Protein AF-A0A958TZA9-F1 (afdb_monomer)

Structure (mmCIF, N/CA/C/O backbone):
data_AF-A0A958TZA9-F1
#
_entry.id   AF-A0A958TZA9-F1
#
loop_
_atom_site.group_PDB
_atom_site.id
_atom_site.type_symbol
_atom_site.label_atom_id
_atom_site.label_alt_id
_atom_site.label_comp_id
_atom_site.label_asym_id
_atom_site.label_entity_id
_atom_site.label_seq_id
_atom_site.pdbx_PDB_ins_code
_atom_site.Cartn_x
_atom_site.Cartn_y
_atom_site.Cartn_z
_atom_site.occupancy
_atom_site.B_iso_or_equiv
_atom_site.auth_seq_id
_atom_site.auth_comp_id
_atom_site.auth_asym_id
_atom_site.auth_atom_id
_atom_site.pdbx_PDB_model_num
ATOM 1 N N . MET A 1 1 ? 21.664 10.097 -7.620 1.00 58.69 1 MET A N 1
ATOM 2 C CA . MET A 1 1 ? 20.685 11.105 -8.003 1.00 58.69 1 MET A CA 1
ATOM 3 C C . MET A 1 1 ? 19.865 11.389 -6.766 1.00 58.69 1 MET A C 1
ATOM 5 O O . MET A 1 1 ? 19.062 10.559 -6.364 1.00 58.69 1 MET A O 1
ATOM 9 N N . ALA A 1 2 ? 20.164 12.501 -6.098 1.00 75.56 2 ALA A N 1
ATOM 10 C CA . ALA A 1 2 ? 19.364 12.935 -4.961 1.00 75.56 2 ALA A CA 1
ATOM 11 C C . ALA A 1 2 ? 17.957 13.309 -5.454 1.00 75.56 2 ALA A C 1
ATOM 13 O O . ALA A 1 2 ? 17.828 13.817 -6.567 1.00 75.56 2 ALA A O 1
ATOM 14 N N . ILE A 1 3 ? 16.928 13.075 -4.636 1.00 84.31 3 ILE A N 1
ATOM 15 C CA . ILE A 1 3 ? 15.529 13.421 -4.947 1.00 84.31 3 ILE A CA 1
ATOM 16 C C . ILE A 1 3 ? 15.415 14.894 -5.375 1.00 84.31 3 ILE A C 1
ATOM 18 O O . ILE A 1 3 ? 14.799 15.191 -6.395 1.00 84.31 3 ILE A O 1
ATOM 22 N N . ASN A 1 4 ? 16.129 15.792 -4.689 1.00 83.12 4 ASN A N 1
ATOM 23 C CA . ASN A 1 4 ? 16.145 17.227 -4.990 1.00 83.12 4 ASN A CA 1
ATOM 24 C C . ASN A 1 4 ? 16.711 17.548 -6.385 1.00 83.12 4 ASN A C 1
ATOM 26 O O . ASN A 1 4 ? 16.320 18.540 -6.986 1.00 83.12 4 ASN A O 1
ATOM 30 N N . ASN A 1 5 ? 17.580 16.696 -6.945 1.00 84.12 5 ASN A N 1
ATOM 31 C CA . ASN A 1 5 ? 18.080 16.883 -8.311 1.00 84.12 5 ASN A CA 1
ATOM 32 C C . ASN A 1 5 ? 17.029 16.516 -9.369 1.00 84.12 5 ASN A C 1
ATOM 34 O O . ASN A 1 5 ? 17.126 16.993 -10.494 1.00 84.12 5 ASN A O 1
ATOM 38 N N . ILE A 1 6 ? 16.077 15.638 -9.032 1.00 86.69 6 ILE A N 1
ATOM 39 C CA . ILE A 1 6 ? 14.975 15.249 -9.924 1.00 86.69 6 ILE A CA 1
ATOM 40 C C . ILE A 1 6 ? 13.859 16.287 -9.846 1.00 86.69 6 ILE A C 1
ATOM 42 O O . ILE A 1 6 ? 13.342 16.701 -10.876 1.00 86.69 6 ILE A O 1
ATOM 46 N N . LEU A 1 7 ? 13.505 16.710 -8.630 1.00 89.06 7 LEU A N 1
ATOM 47 C CA . LEU A 1 7 ? 12.436 17.680 -8.397 1.00 89.06 7 LEU A CA 1
ATOM 48 C C . LEU A 1 7 ? 12.833 19.109 -8.801 1.00 89.06 7 LEU A C 1
ATOM 50 O O . LEU A 1 7 ? 12.006 19.858 -9.314 1.00 89.06 7 LEU A O 1
ATOM 54 N N . GLY A 1 8 ? 14.095 19.494 -8.591 1.00 85.62 8 GLY A N 1
ATOM 55 C CA . GLY A 1 8 ? 14.529 20.885 -8.714 1.00 85.62 8 GLY A CA 1
ATOM 56 C C . GLY A 1 8 ? 13.977 21.778 -7.594 1.00 85.62 8 GLY A C 1
ATOM 57 O O . GLY A 1 8 ? 13.376 21.304 -6.634 1.00 85.62 8 GLY A O 1
ATOM 58 N N . GLU A 1 9 ? 14.201 23.090 -7.709 1.00 80.81 9 GLU A N 1
ATOM 59 C CA . GLU A 1 9 ? 13.803 24.070 -6.679 1.00 80.81 9 GLU A CA 1
ATOM 60 C C . GLU A 1 9 ? 12.299 24.394 -6.684 1.00 80.81 9 GLU A C 1
ATOM 62 O O . GLU A 1 9 ? 11.756 24.804 -5.664 1.00 80.81 9 GLU A O 1
ATOM 67 N N . ASN A 1 10 ? 11.617 24.212 -7.820 1.00 85.75 10 ASN A N 1
ATOM 68 C CA . ASN A 1 10 ? 10.208 24.570 -8.010 1.00 85.75 10 ASN A CA 1
ATOM 69 C C . ASN A 1 10 ? 9.429 23.386 -8.590 1.00 85.75 10 ASN A C 1
ATOM 71 O O . ASN A 1 10 ? 9.097 23.378 -9.776 1.00 85.75 10 ASN A O 1
ATOM 75 N N . PHE A 1 11 ? 9.158 22.384 -7.757 1.00 92.38 11 PHE A N 1
ATOM 76 C CA . PHE A 1 11 ? 8.372 21.217 -8.148 1.00 92.38 11 PHE A CA 1
ATOM 77 C C . PHE A 1 11 ? 6.880 21.396 -7.846 1.00 92.38 11 PHE A C 1
ATOM 79 O O . PHE A 1 11 ? 6.482 22.117 -6.929 1.00 92.38 11 PHE A O 1
ATOM 86 N N . ASN A 1 12 ? 6.044 20.711 -8.618 1.00 94.38 12 ASN A N 1
ATOM 87 C CA . ASN A 1 12 ? 4.599 20.641 -8.430 1.00 94.38 12 ASN A CA 1
ATOM 88 C C . ASN A 1 12 ? 4.143 19.196 -8.150 1.00 94.38 12 ASN A C 1
ATOM 90 O O . ASN A 1 12 ? 4.942 18.271 -7.991 1.00 94.38 12 ASN A O 1
ATOM 94 N N . GLU A 1 13 ? 2.830 18.983 -8.076 1.00 95.31 13 GLU A N 1
ATOM 95 C CA . GLU A 1 13 ? 2.259 17.681 -7.750 1.00 95.31 13 GLU A CA 1
ATOM 96 C C . GLU A 1 13 ? 2.578 16.583 -8.778 1.00 95.31 13 GLU A C 1
ATOM 98 O O . GLU A 1 13 ? 2.692 15.414 -8.416 1.00 95.31 13 GLU A O 1
ATOM 103 N N . ILE A 1 14 ? 2.745 16.941 -10.054 1.00 96.19 14 ILE A N 1
ATOM 104 C CA . ILE A 1 14 ? 3.103 15.996 -11.115 1.00 96.19 14 ILE A CA 1
ATOM 105 C C . ILE A 1 14 ? 4.546 15.538 -10.955 1.00 96.19 14 ILE A C 1
ATOM 107 O O . ILE A 1 14 ? 4.824 14.360 -11.168 1.00 96.19 14 ILE A O 1
ATOM 111 N N . ASP A 1 15 ? 5.441 16.431 -10.545 1.00 96.00 15 ASP A N 1
ATOM 112 C CA . ASP A 1 15 ? 6.850 16.104 -10.331 1.00 96.00 15 ASP A CA 1
ATOM 113 C C . ASP A 1 15 ? 7.008 15.105 -9.176 1.00 96.00 15 ASP A C 1
ATOM 115 O O . ASP A 1 15 ? 7.715 14.107 -9.321 1.00 96.00 15 ASP A O 1
ATOM 119 N N . ILE A 1 16 ? 6.255 15.288 -8.079 1.00 96.12 16 ILE A N 1
ATOM 120 C CA . ILE A 1 16 ? 6.183 14.307 -6.981 1.00 96.12 16 ILE A CA 1
ATOM 121 C C . ILE A 1 16 ? 5.681 12.954 -7.487 1.00 96.12 16 ILE A C 1
ATOM 123 O O . ILE A 1 16 ? 6.311 11.931 -7.226 1.00 96.12 16 ILE A O 1
ATOM 127 N N . ILE A 1 17 ? 4.563 12.924 -8.222 1.00 97.38 17 ILE A N 1
ATOM 128 C CA . ILE A 1 17 ? 4.010 11.668 -8.754 1.00 97.38 17 ILE A CA 1
ATOM 129 C C . ILE A 1 17 ? 5.037 10.992 -9.673 1.00 97.38 17 ILE A C 1
ATOM 131 O O . ILE A 1 17 ? 5.257 9.783 -9.580 1.00 97.38 17 ILE A O 1
ATOM 135 N N . ASN A 1 18 ? 5.711 11.760 -10.526 1.00 97.06 18 ASN A N 1
ATOM 136 C CA . ASN A 1 18 ? 6.694 11.247 -11.474 1.00 97.06 18 ASN A CA 1
ATOM 137 C C . ASN A 1 18 ? 7.986 10.739 -10.818 1.00 97.06 18 ASN A C 1
ATOM 139 O O . ASN A 1 18 ? 8.705 9.985 -11.471 1.00 97.06 18 ASN A O 1
ATOM 143 N N . LEU A 1 19 ? 8.245 11.002 -9.528 1.00 95.94 19 LEU A N 1
ATOM 144 C CA . LEU A 1 19 ? 9.315 10.305 -8.795 1.00 95.94 19 LEU A CA 1
ATOM 145 C C . LEU A 1 19 ? 9.179 8.778 -8.873 1.00 95.94 19 LEU A C 1
ATOM 147 O O . LEU A 1 19 ? 10.191 8.078 -8.843 1.00 95.94 19 LEU A O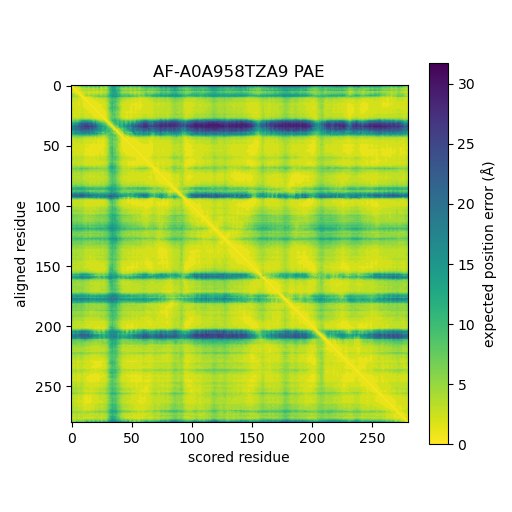 1
ATOM 151 N N . GLY A 1 20 ? 7.956 8.260 -9.039 1.00 96.06 20 GLY A N 1
ATOM 152 C CA . GLY A 1 20 ? 7.696 6.836 -9.256 1.00 96.06 20 GLY A CA 1
ATOM 153 C C . GLY A 1 20 ? 8.489 6.245 -10.428 1.00 96.06 20 GLY A C 1
ATOM 154 O O . GLY A 1 20 ? 8.999 5.128 -10.328 1.00 96.06 20 GLY A O 1
ATOM 155 N N . ASP A 1 21 ? 8.691 7.023 -11.497 1.00 95.81 21 ASP A N 1
ATOM 156 C CA . ASP A 1 21 ? 9.471 6.612 -12.673 1.00 95.81 21 ASP A CA 1
ATOM 157 C C . ASP A 1 21 ? 10.985 6.587 -12.412 1.00 95.81 21 ASP A C 1
ATOM 159 O O . ASP A 1 21 ? 11.741 6.057 -13.226 1.00 95.81 21 ASP A O 1
ATOM 163 N N . HIS A 1 22 ? 11.434 7.151 -11.290 1.00 93.38 22 HIS A N 1
ATOM 164 C CA . HIS A 1 22 ? 12.844 7.358 -10.968 1.00 93.38 22 HIS A CA 1
ATOM 165 C C . HIS A 1 22 ? 13.291 6.664 -9.676 1.00 93.38 22 HIS A C 1
ATOM 167 O O . HIS A 1 22 ? 14.475 6.723 -9.335 1.00 93.38 22 HIS A O 1
ATOM 173 N N . LEU A 1 23 ? 12.402 5.960 -8.958 1.00 92.94 23 LEU A N 1
ATOM 174 C CA . LEU A 1 23 ? 12.767 5.306 -7.692 1.00 92.94 23 LEU A CA 1
ATOM 175 C C . LEU A 1 23 ? 13.925 4.313 -7.854 1.00 92.94 23 LEU A C 1
ATOM 177 O O . LEU A 1 23 ? 14.744 4.182 -6.947 1.00 92.94 23 LEU A O 1
ATOM 181 N N . SER A 1 24 ? 14.040 3.640 -9.005 1.00 90.25 24 SER A N 1
ATOM 182 C CA . SER A 1 24 ? 15.168 2.737 -9.275 1.00 90.25 24 SER A CA 1
ATOM 183 C C . SER A 1 24 ? 16.503 3.476 -9.326 1.00 90.25 24 SER A C 1
ATOM 185 O O . SER A 1 24 ? 17.510 2.944 -8.860 1.00 90.25 24 SER A O 1
ATOM 187 N N . ASP A 1 25 ? 16.523 4.676 -9.902 1.00 88.44 25 ASP A N 1
ATOM 188 C CA . ASP A 1 25 ? 17.737 5.478 -10.056 1.00 88.44 25 ASP A CA 1
ATOM 189 C C . ASP A 1 25 ? 18.120 6.143 -8.731 1.00 88.44 25 ASP A C 1
ATOM 191 O O . ASP A 1 25 ? 19.298 6.158 -8.363 1.00 88.44 25 ASP A O 1
ATOM 195 N N . ILE A 1 26 ? 17.118 6.602 -7.970 1.00 88.94 26 ILE A N 1
ATOM 196 C CA . ILE A 1 26 ? 17.284 7.075 -6.591 1.00 88.94 26 ILE A CA 1
ATOM 197 C C . ILE A 1 26 ? 17.916 5.962 -5.748 1.00 88.94 26 ILE A C 1
ATOM 199 O O . ILE A 1 26 ? 19.006 6.156 -5.208 1.00 88.94 26 ILE A O 1
ATOM 203 N N . PHE A 1 27 ? 17.301 4.775 -5.729 1.00 88.19 27 PHE A N 1
ATOM 204 C CA . PHE A 1 27 ? 17.768 3.614 -4.969 1.00 88.19 27 PHE A CA 1
ATOM 205 C C . PHE A 1 27 ? 19.204 3.205 -5.321 1.00 88.19 27 PHE A C 1
ATOM 207 O O . PHE A 1 27 ? 20.030 2.971 -4.440 1.00 88.19 27 PHE A O 1
ATOM 214 N N . LYS A 1 28 ? 19.531 3.133 -6.617 1.00 83.88 28 LYS A N 1
ATOM 215 C CA . LYS A 1 28 ? 20.880 2.754 -7.073 1.00 83.88 28 LYS A CA 1
ATOM 216 C C . LYS A 1 28 ? 21.938 3.766 -6.670 1.00 83.88 28 LYS A C 1
ATOM 218 O O . LYS A 1 28 ? 23.084 3.394 -6.456 1.00 83.88 28 LYS A O 1
ATOM 223 N N . SER A 1 29 ? 21.565 5.035 -6.569 1.00 78.56 29 SER A N 1
ATOM 224 C CA . SER A 1 29 ? 22.518 6.087 -6.247 1.00 78.56 29 SER A CA 1
ATOM 225 C C . SER A 1 29 ? 22.880 6.213 -4.773 1.00 78.56 29 SER A C 1
ATOM 227 O O . SER A 1 29 ? 23.796 6.958 -4.441 1.00 78.56 29 SER A O 1
ATOM 229 N N . THR A 1 30 ? 22.167 5.495 -3.908 1.00 71.31 30 THR A N 1
ATOM 230 C CA . THR A 1 30 ? 22.434 5.427 -2.470 1.00 71.31 30 THR A CA 1
ATOM 231 C C . THR A 1 30 ? 23.175 4.146 -2.065 1.00 71.31 30 THR A C 1
ATOM 233 O O . THR A 1 30 ? 23.429 3.947 -0.881 1.00 71.31 30 THR A O 1
ATOM 236 N N . GLY A 1 31 ? 23.508 3.259 -3.014 1.00 63.38 31 GLY A N 1
ATOM 237 C CA . GLY A 1 31 ? 24.261 2.026 -2.756 1.00 63.38 31 GLY A CA 1
ATOM 238 C C . GLY A 1 31 ? 25.776 2.256 -2.735 1.00 63.38 31 GLY A C 1
ATOM 239 O O . GLY A 1 31 ? 26.301 2.940 -3.608 1.00 63.38 31 GLY A O 1
ATOM 240 N N . GLY A 1 32 ? 26.475 1.686 -1.746 1.00 54.44 32 GLY A N 1
ATOM 241 C CA . GLY A 1 32 ? 27.943 1.677 -1.687 1.00 54.44 32 GLY A CA 1
ATOM 242 C C . GLY A 1 32 ? 28.578 0.653 -2.641 1.00 54.44 32 GLY A C 1
ATOM 243 O O . GLY A 1 32 ? 27.925 -0.306 -3.056 1.00 54.44 32 GLY A O 1
ATOM 244 N N . ASP A 1 33 ? 29.857 0.850 -2.973 1.00 45.81 33 ASP A N 1
ATOM 245 C CA . ASP A 1 33 ? 30.662 -0.043 -3.822 1.00 45.81 33 ASP A CA 1
ATOM 246 C C . ASP A 1 33 ? 31.025 -1.350 -3.086 1.00 45.81 33 ASP A C 1
ATOM 248 O O . ASP A 1 33 ? 32.148 -1.548 -2.626 1.00 45.81 33 ASP A O 1
ATOM 252 N N . GLY A 1 34 ? 30.067 -2.266 -2.957 1.00 47.94 34 GLY A N 1
ATOM 253 C CA . GLY A 1 34 ? 30.275 -3.572 -2.332 1.00 47.94 34 GLY A CA 1
ATOM 254 C C . GLY A 1 34 ? 29.224 -4.594 -2.767 1.00 47.94 34 GLY A C 1
ATOM 255 O O . GLY A 1 34 ? 28.101 -4.245 -3.128 1.00 47.94 34 GLY A O 1
ATOM 256 N N . ARG A 1 35 ? 29.595 -5.883 -2.783 1.00 49.53 35 ARG A N 1
ATOM 257 C CA . ARG A 1 35 ? 28.669 -7.024 -2.945 1.00 49.53 35 ARG A CA 1
ATOM 258 C C . ARG A 1 35 ? 28.890 -8.061 -1.839 1.00 49.53 35 ARG A C 1
ATOM 260 O O . ARG A 1 35 ? 29.270 -9.199 -2.107 1.00 49.53 35 ARG A O 1
ATOM 267 N N . GLY A 1 36 ? 28.683 -7.667 -0.590 1.00 47.19 36 GLY A N 1
ATOM 268 C CA . GLY A 1 36 ? 28.610 -8.545 0.575 1.00 47.19 36 GLY A CA 1
ATOM 269 C C . GLY A 1 36 ? 27.181 -9.022 0.859 1.00 47.19 36 GLY A C 1
ATOM 270 O O . GLY A 1 36 ? 26.197 -8.355 0.545 1.00 47.19 36 GLY A O 1
ATOM 271 N N . GLN A 1 37 ? 27.038 -10.177 1.513 1.00 42.91 37 GLN A N 1
ATOM 272 C CA . GLN A 1 37 ? 25.729 -10.732 1.891 1.00 42.91 37 GLN A CA 1
ATOM 273 C C . GLN A 1 37 ? 24.926 -9.805 2.831 1.00 42.91 37 GLN A C 1
ATOM 275 O O . GLN A 1 37 ? 23.700 -9.755 2.744 1.00 42.91 37 GLN A O 1
ATOM 280 N N . GLY A 1 38 ? 25.608 -9.016 3.671 1.00 47.66 38 GLY A N 1
ATOM 281 C CA . GLY A 1 38 ? 24.982 -7.979 4.504 1.00 47.66 38 GLY A CA 1
ATOM 282 C C . GLY A 1 38 ? 24.401 -6.806 3.701 1.00 47.66 38 GLY A C 1
ATOM 283 O O . GLY A 1 38 ? 23.375 -6.248 4.082 1.00 47.66 38 GLY A O 1
ATOM 284 N N . GLU A 1 39 ? 24.987 -6.481 2.547 1.00 55.53 39 GLU A N 1
ATOM 285 C CA . GLU A 1 39 ? 24.528 -5.393 1.671 1.00 55.53 39 GLU A CA 1
ATOM 286 C C . GLU A 1 39 ? 23.290 -5.796 0.856 1.00 55.53 39 GLU A C 1
ATOM 288 O O . GLU A 1 39 ? 22.448 -4.952 0.561 1.00 55.53 39 GLU A O 1
ATOM 293 N N . LEU A 1 40 ? 23.113 -7.091 0.560 1.00 56.66 40 LEU A N 1
ATOM 294 C CA . LEU A 1 40 ? 21.904 -7.619 -0.089 1.00 56.66 40 LEU A CA 1
ATOM 295 C C . LEU A 1 40 ? 20.659 -7.465 0.803 1.00 56.66 40 LEU A C 1
ATOM 297 O O . LEU A 1 40 ? 19.618 -7.002 0.333 1.00 56.66 40 LEU A O 1
ATOM 301 N N . SER A 1 41 ? 20.774 -7.807 2.092 1.00 57.94 41 SER A N 1
ATOM 302 C CA . SER A 1 41 ? 19.689 -7.634 3.073 1.00 57.94 41 SER A CA 1
ATOM 303 C C . SER A 1 41 ? 19.412 -6.156 3.368 1.00 57.94 41 SER A C 1
ATOM 305 O O . SER A 1 41 ? 18.252 -5.760 3.508 1.00 57.94 41 SER A O 1
ATOM 307 N N . ALA A 1 42 ? 20.464 -5.330 3.424 1.00 69.38 42 ALA A N 1
ATOM 308 C CA . ALA A 1 42 ? 20.332 -3.881 3.560 1.00 69.38 42 ALA A CA 1
ATOM 309 C C . ALA A 1 42 ? 19.646 -3.258 2.331 1.00 69.38 42 ALA A C 1
ATOM 311 O O . ALA A 1 42 ? 18.782 -2.397 2.480 1.00 69.38 42 ALA A O 1
ATOM 312 N N . GLY A 1 43 ? 19.962 -3.744 1.127 1.00 81.25 43 GLY A N 1
ATOM 313 C CA . GLY A 1 43 ? 19.338 -3.312 -0.121 1.00 81.25 43 GLY A CA 1
ATOM 314 C C . GLY A 1 43 ? 17.841 -3.618 -0.183 1.00 81.25 43 GLY A C 1
ATOM 315 O O . GLY A 1 43 ? 17.073 -2.763 -0.614 1.00 81.25 43 GLY A O 1
ATOM 316 N N . GLY A 1 44 ? 17.409 -4.796 0.285 1.00 85.81 44 GLY A N 1
ATOM 317 C CA . GLY A 1 44 ? 15.982 -5.127 0.423 1.00 85.81 44 GLY A CA 1
ATOM 318 C C . GLY A 1 44 ? 15.250 -4.128 1.319 1.00 85.81 44 GLY A C 1
ATOM 319 O O . GLY A 1 44 ? 14.345 -3.432 0.864 1.00 85.81 44 GLY A O 1
ATOM 320 N N . THR A 1 45 ? 15.754 -3.951 2.543 1.00 88.06 45 THR A N 1
ATOM 321 C CA . THR A 1 45 ? 15.177 -3.023 3.531 1.00 88.06 45 THR A CA 1
ATOM 322 C C . THR A 1 45 ? 15.126 -1.579 3.016 1.00 88.06 45 THR A C 1
ATOM 324 O O . THR A 1 45 ? 14.151 -0.861 3.248 1.00 88.06 45 THR A O 1
ATOM 327 N N . ALA A 1 46 ? 16.173 -1.129 2.318 1.00 90.06 46 ALA A N 1
ATOM 328 C CA . ALA A 1 46 ? 16.227 0.210 1.743 1.00 90.06 46 ALA A CA 1
ATOM 329 C C . ALA A 1 46 ? 15.206 0.385 0.606 1.00 90.06 46 ALA A C 1
ATOM 331 O O . ALA A 1 46 ? 14.544 1.420 0.545 1.00 90.06 46 ALA A O 1
ATOM 332 N N . TRP A 1 47 ? 15.026 -0.627 -0.251 1.00 91.94 47 TRP A N 1
ATOM 333 C CA . TRP A 1 47 ? 14.031 -0.596 -1.326 1.00 91.94 47 TRP A CA 1
ATOM 334 C C . TRP A 1 47 ? 12.609 -0.547 -0.766 1.00 91.94 47 TRP A C 1
ATOM 336 O O . TRP A 1 47 ? 11.829 0.323 -1.146 1.00 91.94 47 TRP A O 1
ATOM 346 N N . GLU A 1 48 ? 12.300 -1.415 0.197 1.00 93.19 48 GLU A N 1
ATOM 347 C CA . GLU A 1 48 ? 11.023 -1.417 0.919 1.00 93.19 48 GLU A CA 1
ATOM 348 C C . GLU A 1 48 ? 10.738 -0.061 1.567 1.00 93.19 48 GLU A C 1
ATOM 350 O O . GLU A 1 48 ? 9.635 0.474 1.469 1.00 93.19 48 GLU A O 1
ATOM 355 N N . SER A 1 49 ? 11.747 0.524 2.216 1.00 93.94 49 SER A N 1
ATOM 356 C CA . SER A 1 49 ? 11.610 1.819 2.883 1.00 93.94 49 SER A CA 1
ATOM 357 C C . SER A 1 49 ? 11.366 2.947 1.881 1.00 93.94 49 SER A C 1
ATOM 359 O O . SER A 1 49 ? 10.508 3.788 2.134 1.00 93.94 49 SER A O 1
ATOM 361 N N . LEU A 1 50 ? 12.057 2.945 0.735 1.00 94.56 50 LEU A N 1
ATOM 362 C CA . LEU A 1 50 ? 11.858 3.934 -0.327 1.00 94.56 50 LEU A CA 1
ATOM 363 C C . LEU A 1 50 ? 10.458 3.827 -0.946 1.00 94.56 50 LEU A C 1
ATOM 365 O O . LEU A 1 50 ? 9.797 4.844 -1.142 1.00 94.56 50 LEU A O 1
ATOM 369 N N . VAL A 1 51 ? 9.984 2.607 -1.210 1.00 96.94 51 VAL A N 1
ATOM 370 C CA . VAL A 1 51 ? 8.630 2.366 -1.731 1.00 96.94 51 VAL A CA 1
ATOM 371 C C . VAL A 1 51 ? 7.572 2.811 -0.718 1.00 96.94 51 VAL A C 1
ATOM 373 O O . VAL A 1 51 ? 6.657 3.549 -1.073 1.00 96.94 51 VAL A O 1
ATOM 376 N N . CYS A 1 52 ? 7.717 2.426 0.553 1.00 97.44 52 CYS A N 1
ATOM 377 C CA . CYS A 1 52 ? 6.803 2.823 1.626 1.00 97.44 52 CYS A CA 1
ATOM 378 C C . CYS A 1 52 ? 6.770 4.348 1.820 1.00 97.44 52 CYS A C 1
ATOM 380 O O . CYS A 1 52 ? 5.705 4.925 2.038 1.00 97.44 52 CYS A O 1
ATOM 382 N N . TRP A 1 53 ? 7.930 5.005 1.737 1.00 97.06 53 TRP A N 1
ATOM 383 C CA . TRP A 1 53 ? 8.047 6.461 1.791 1.00 97.06 53 TRP A CA 1
ATOM 384 C C . TRP A 1 53 ? 7.320 7.124 0.615 1.00 97.06 53 TRP A C 1
ATOM 386 O O . TRP A 1 53 ? 6.506 8.016 0.838 1.00 97.06 53 TRP A O 1
ATOM 396 N N . TYR A 1 54 ? 7.541 6.645 -0.612 1.00 97.88 54 TYR A N 1
ATOM 397 C CA . TYR A 1 54 ? 6.931 7.210 -1.818 1.00 97.88 54 TYR A CA 1
ATOM 398 C C . TYR A 1 54 ? 5.405 7.069 -1.819 1.00 97.88 54 TYR A C 1
ATOM 400 O O . TYR A 1 54 ? 4.701 8.021 -2.157 1.00 97.88 54 TYR A O 1
ATOM 408 N N . ILE A 1 55 ? 4.889 5.906 -1.404 1.00 98.44 55 ILE A N 1
ATOM 409 C CA . ILE A 1 55 ? 3.442 5.691 -1.296 1.00 98.44 55 ILE A CA 1
ATOM 410 C C . ILE A 1 55 ? 2.849 6.677 -0.292 1.00 98.44 55 ILE A C 1
ATOM 412 O O . ILE A 1 55 ? 1.937 7.404 -0.661 1.00 98.44 55 ILE A O 1
ATOM 416 N N . ASN A 1 56 ? 3.409 6.781 0.919 1.00 98.31 56 ASN A N 1
ATOM 417 C CA . ASN A 1 56 ? 2.912 7.730 1.922 1.00 98.31 56 ASN A CA 1
ATOM 418 C C . ASN A 1 56 ? 3.025 9.194 1.477 1.00 98.31 56 ASN A C 1
ATOM 420 O O . ASN A 1 56 ? 2.167 9.996 1.830 1.00 98.31 56 ASN A O 1
ATOM 424 N N . LEU A 1 57 ? 4.054 9.553 0.704 1.00 97.56 57 LEU A N 1
ATOM 425 C CA . LEU A 1 57 ? 4.180 10.896 0.138 1.00 97.56 57 LEU A CA 1
ATOM 426 C C . LEU A 1 57 ? 3.029 11.192 -0.834 1.00 97.56 57 LEU A C 1
ATOM 428 O O . LEU A 1 57 ? 2.439 12.268 -0.789 1.00 97.56 57 LEU A O 1
ATOM 432 N N . CYS A 1 58 ? 2.679 10.227 -1.685 1.00 98.12 58 CYS A N 1
ATOM 433 C CA . CYS A 1 58 ? 1.612 10.379 -2.673 1.00 98.12 58 CYS A CA 1
ATOM 434 C C . CYS A 1 58 ? 0.201 10.150 -2.109 1.00 98.12 58 CYS A C 1
ATOM 436 O O . CYS A 1 58 ? -0.779 10.531 -2.750 1.00 98.12 58 CYS A O 1
ATOM 438 N N . THR A 1 59 ? 0.067 9.523 -0.940 1.00 97.88 59 THR A N 1
ATOM 439 C CA . THR A 1 59 ? -1.214 9.341 -0.238 1.00 97.88 59 THR A CA 1
ATOM 440 C C . THR A 1 59 ? -1.402 10.338 0.905 1.00 97.88 59 THR A C 1
ATOM 442 O O . THR A 1 59 ? -2.416 10.294 1.601 1.00 97.88 59 THR A O 1
ATOM 445 N N . ALA A 1 60 ? -0.475 11.273 1.104 1.00 96.38 60 ALA A N 1
ATOM 446 C CA . ALA A 1 60 ? -0.641 12.325 2.093 1.00 96.38 60 ALA A CA 1
ATOM 447 C C . ALA A 1 60 ? -1.881 13.188 1.775 1.00 96.38 60 ALA A C 1
ATOM 449 O O . ALA A 1 60 ? -2.146 13.531 0.623 1.00 96.38 60 ALA A O 1
ATOM 450 N N . GLY A 1 61 ? -2.678 13.477 2.808 1.00 93.31 61 GLY A N 1
ATOM 451 C CA . GLY A 1 61 ? -3.990 14.123 2.665 1.00 93.31 61 GLY A CA 1
ATOM 452 C C . GLY A 1 61 ? -5.137 13.182 2.266 1.00 93.31 61 GLY A C 1
ATOM 453 O O . GLY A 1 61 ? -6.284 13.614 2.241 1.00 93.31 61 GLY A O 1
ATOM 454 N N . SER A 1 62 ? -4.856 11.904 1.997 1.00 96.50 62 SER A N 1
ATOM 455 C CA . SER A 1 62 ? -5.866 10.868 1.750 1.00 96.50 62 SER A CA 1
ATOM 456 C C . SER A 1 62 ? -6.140 10.022 3.002 1.00 96.50 62 SER A C 1
ATOM 458 O O . SER A 1 62 ? -5.478 10.167 4.031 1.00 96.50 62 SER A O 1
ATOM 460 N N . ARG A 1 63 ? -7.086 9.085 2.891 1.00 97.12 63 ARG A N 1
ATOM 461 C CA . ARG A 1 63 ? -7.409 8.083 3.919 1.00 97.12 63 ARG A CA 1
ATOM 462 C C . ARG A 1 63 ? -6.589 6.793 3.757 1.00 97.12 63 ARG A C 1
ATOM 464 O O . ARG A 1 63 ? -6.955 5.767 4.323 1.00 97.12 63 ARG A O 1
ATOM 471 N N . THR A 1 64 ? -5.502 6.823 2.981 1.00 98.19 64 THR A N 1
ATOM 472 C CA . THR A 1 64 ? -4.639 5.665 2.706 1.00 98.19 64 THR A CA 1
ATOM 473 C C . THR A 1 64 ? -3.248 5.834 3.319 1.00 98.19 64 THR A C 1
ATOM 475 O O . THR A 1 64 ? -2.571 6.838 3.092 1.00 98.19 64 THR A O 1
ATOM 478 N N . VAL A 1 65 ? -2.787 4.821 4.058 1.00 97.50 65 VAL A N 1
ATOM 479 C CA . VAL A 1 65 ? -1.479 4.808 4.735 1.00 97.50 65 VAL A CA 1
ATOM 480 C C . VAL A 1 65 ? -0.725 3.518 4.424 1.00 97.50 65 VAL A C 1
ATOM 482 O O . VAL A 1 65 ? -1.279 2.428 4.539 1.00 97.50 65 VAL A O 1
ATOM 485 N N . ALA A 1 66 ? 0.559 3.633 4.082 1.00 98.00 66 ALA A N 1
ATOM 486 C CA . ALA A 1 66 ? 1.470 2.507 3.905 1.00 98.00 66 ALA A CA 1
ATOM 487 C C . ALA A 1 66 ? 2.321 2.263 5.161 1.00 98.00 66 ALA A C 1
ATOM 489 O O . ALA A 1 66 ? 2.926 3.177 5.724 1.00 98.00 66 ALA A O 1
ATOM 490 N N . ILE A 1 67 ? 2.405 1.005 5.584 1.00 95.88 67 ILE A N 1
ATOM 491 C CA . ILE A 1 67 ? 3.035 0.563 6.825 1.00 95.88 67 ILE A CA 1
ATOM 492 C C . ILE A 1 67 ? 3.998 -0.581 6.510 1.00 95.88 67 ILE A C 1
ATOM 494 O O . ILE A 1 67 ? 3.585 -1.664 6.109 1.00 95.88 67 ILE A O 1
ATOM 498 N N . ARG A 1 68 ? 5.296 -0.372 6.749 1.00 91.75 68 ARG A N 1
ATOM 499 C CA . ARG A 1 68 ? 6.321 -1.419 6.579 1.00 91.75 68 ARG A CA 1
ATOM 500 C C . ARG A 1 68 ? 6.359 -2.421 7.737 1.00 91.75 68 ARG A C 1
ATOM 502 O O . ARG A 1 68 ? 6.672 -3.590 7.564 1.00 91.75 68 ARG A O 1
ATOM 509 N N . LYS A 1 69 ? 6.080 -1.970 8.963 1.00 88.50 69 LYS A N 1
ATOM 510 C CA . LYS A 1 69 ? 6.146 -2.829 10.153 1.00 88.50 69 LYS A CA 1
ATOM 511 C C . LYS A 1 69 ? 4.749 -3.287 10.549 1.00 88.50 69 LYS A C 1
ATOM 513 O O . LYS A 1 69 ? 4.020 -2.521 11.170 1.00 88.50 69 LYS A O 1
ATOM 518 N N . MET A 1 70 ? 4.429 -4.551 10.276 1.00 85.12 70 MET A N 1
ATOM 519 C CA . MET A 1 70 ? 3.102 -5.125 10.532 1.00 85.12 70 MET A CA 1
ATOM 520 C C . MET A 1 70 ? 2.580 -4.902 11.957 1.00 85.12 70 MET A C 1
ATOM 522 O O . MET A 1 70 ? 1.396 -4.672 12.162 1.00 85.12 70 MET A O 1
ATOM 526 N N . SER A 1 71 ? 3.469 -4.891 12.954 1.00 87.94 71 SER A N 1
ATOM 527 C CA . SER A 1 71 ? 3.090 -4.650 14.352 1.00 87.94 71 SER A CA 1
ATOM 528 C C . SER A 1 71 ? 2.468 -3.270 14.611 1.00 87.94 71 SER A C 1
ATOM 530 O O . SER A 1 71 ? 2.015 -3.024 15.724 1.00 87.94 71 SER A O 1
ATOM 532 N N . LEU A 1 72 ? 2.546 -2.343 13.650 1.00 90.69 72 LEU A N 1
ATOM 533 C CA . LEU A 1 72 ? 1.929 -1.016 13.714 1.00 90.69 72 LEU A CA 1
ATOM 534 C C . LEU A 1 72 ? 0.532 -0.981 13.077 1.00 90.69 72 LEU A C 1
ATOM 536 O O . LEU A 1 72 ? -0.202 -0.029 13.321 1.00 90.69 72 LEU A O 1
ATOM 540 N N . ALA A 1 73 ? 0.165 -1.983 12.271 1.00 93.12 73 ALA A N 1
ATOM 541 C CA . ALA A 1 73 ? -1.177 -2.084 11.711 1.00 93.12 73 ALA A CA 1
ATOM 542 C C . ALA A 1 73 ? -2.193 -2.452 12.810 1.00 93.12 73 ALA A C 1
ATOM 544 O O . ALA A 1 73 ? -1.820 -3.113 13.787 1.00 93.12 73 ALA A O 1
ATOM 545 N N . PRO A 1 74 ? -3.476 -2.082 12.675 1.00 95.50 74 PRO A N 1
ATOM 546 C CA . PRO A 1 74 ? -4.516 -2.542 13.587 1.00 95.50 74 PRO A CA 1
ATOM 547 C C . PRO A 1 74 ? -4.584 -4.070 13.626 1.00 95.50 74 PRO A C 1
ATOM 549 O O . PRO A 1 74 ? -4.410 -4.746 12.613 1.00 95.50 74 PRO A O 1
ATOM 552 N N . LYS A 1 75 ? -4.845 -4.622 14.808 1.00 96.00 75 LYS A N 1
ATOM 553 C CA . LYS A 1 75 ? -4.876 -6.065 15.061 1.00 96.00 75 LYS A CA 1
ATOM 554 C C . LYS A 1 75 ? -5.819 -6.829 14.107 1.00 96.00 75 LYS A C 1
ATOM 556 O O . LYS A 1 75 ? -5.344 -7.818 13.555 1.00 96.00 75 LYS A O 1
ATOM 561 N N . PRO A 1 76 ? -7.048 -6.357 13.805 1.00 97.44 76 PRO A N 1
ATOM 562 C CA . PRO A 1 76 ? -7.905 -7.002 12.805 1.00 97.44 76 PRO A CA 1
ATOM 563 C C . PRO A 1 76 ? -7.260 -7.132 11.418 1.00 97.44 76 PRO A C 1
ATOM 565 O O . PRO A 1 76 ? -7.352 -8.185 10.797 1.00 97.44 76 PRO A O 1
ATOM 568 N N . ILE A 1 77 ? -6.527 -6.110 10.957 1.00 96.56 77 ILE A N 1
ATOM 569 C CA . ILE A 1 77 ? -5.792 -6.158 9.681 1.00 96.56 77 ILE A CA 1
ATOM 570 C C . ILE A 1 77 ? -4.675 -7.198 9.742 1.00 96.56 77 ILE A C 1
ATOM 572 O O . ILE A 1 77 ? -4.539 -8.000 8.822 1.00 96.56 77 ILE A O 1
ATOM 576 N N . GLN A 1 78 ? -3.895 -7.215 10.833 1.00 94.94 78 GLN A N 1
ATOM 577 C CA . GLN A 1 78 ? -2.839 -8.217 11.025 1.00 94.94 78 GLN A CA 1
ATOM 578 C C . GLN A 1 78 ? -3.410 -9.638 10.996 1.00 94.94 78 GLN A C 1
ATOM 580 O O . GLN A 1 78 ? -2.797 -10.546 10.438 1.00 94.94 78 GLN A O 1
ATOM 585 N N . ASP A 1 79 ? -4.570 -9.837 11.617 1.00 95.31 79 ASP A N 1
ATOM 586 C CA . ASP A 1 79 ? -5.214 -11.140 11.711 1.00 95.31 79 ASP A CA 1
ATOM 587 C C . ASP A 1 79 ? -5.798 -11.575 10.372 1.00 95.31 79 ASP A C 1
ATOM 589 O O . ASP A 1 79 ? -5.571 -12.716 9.978 1.00 95.31 79 ASP A O 1
ATOM 593 N N . ALA A 1 80 ? -6.418 -10.660 9.626 1.00 95.12 80 ALA A N 1
ATOM 594 C CA . ALA A 1 80 ? -6.989 -10.922 8.311 1.00 95.12 80 ALA A CA 1
ATOM 595 C C . ALA A 1 80 ? -5.970 -11.456 7.300 1.00 95.12 80 ALA A C 1
ATOM 597 O O . ALA A 1 80 ? -6.245 -12.428 6.600 1.00 95.12 80 ALA A O 1
ATOM 598 N N . ILE A 1 81 ? -4.787 -10.846 7.236 1.00 93.38 81 ILE A N 1
ATOM 599 C CA . ILE A 1 81 ? -3.729 -11.227 6.287 1.00 93.38 81 ILE A CA 1
ATOM 600 C C . ILE A 1 81 ? -2.852 -12.383 6.792 1.00 93.38 81 ILE A C 1
ATOM 602 O O . ILE A 1 81 ? -1.941 -12.819 6.092 1.00 93.38 81 ILE A O 1
ATOM 606 N N . THR A 1 82 ? -3.055 -12.852 8.027 1.00 92.62 82 THR A N 1
ATOM 607 C CA . THR A 1 82 ? -2.248 -13.945 8.575 1.00 92.62 82 THR A CA 1
ATOM 608 C C . THR A 1 82 ? -2.548 -15.227 7.804 1.00 92.62 82 THR A C 1
ATOM 610 O O . THR A 1 82 ? -3.703 -15.635 7.689 1.00 92.62 82 THR A O 1
ATOM 613 N N . VAL A 1 83 ? -1.503 -15.899 7.321 1.00 90.75 83 VAL A N 1
ATOM 614 C CA . VAL A 1 83 ? -1.617 -17.234 6.726 1.00 90.75 83 VAL A CA 1
ATOM 615 C C . VAL A 1 83 ? -1.204 -18.269 7.758 1.00 90.75 83 VAL A C 1
ATOM 617 O O . VAL A 1 83 ? -0.123 -18.195 8.337 1.00 90.75 83 VAL A O 1
ATOM 620 N N . ASN A 1 84 ? -2.060 -19.253 7.996 1.00 90.12 84 ASN A N 1
ATOM 621 C CA . ASN A 1 84 ? -1.831 -20.301 8.980 1.00 90.12 84 ASN A CA 1
ATOM 622 C C . ASN A 1 84 ? -1.427 -21.595 8.275 1.00 90.12 84 ASN A C 1
ATOM 624 O O . ASN A 1 84 ? -2.099 -22.025 7.343 1.00 90.12 84 ASN A O 1
ATOM 628 N N . TYR A 1 85 ? -0.358 -22.227 8.753 1.00 88.81 85 TYR A N 1
ATOM 629 C CA . TYR A 1 85 ? 0.110 -23.554 8.361 1.00 88.81 85 TYR A CA 1
ATOM 630 C C . TYR A 1 85 ? -0.115 -24.514 9.536 1.00 88.81 85 TYR A C 1
ATOM 632 O O . TYR A 1 85 ? 0.740 -24.683 10.410 1.00 88.81 85 TYR A O 1
ATOM 640 N N . GLY A 1 86 ? -1.306 -25.108 9.610 1.00 86.25 86 GLY A N 1
ATOM 641 C CA . GLY A 1 86 ? -1.767 -25.822 10.799 1.00 86.25 86 GLY A CA 1
ATOM 642 C C . GLY A 1 86 ? -1.806 -24.882 12.004 1.00 86.25 86 GLY A C 1
ATOM 643 O O . GLY A 1 86 ? -2.533 -23.897 11.997 1.00 86.25 86 GLY A O 1
ATOM 644 N N . ASN A 1 87 ? -0.989 -25.167 13.020 1.00 84.69 87 ASN A N 1
ATOM 645 C CA . ASN A 1 87 ? -0.905 -24.356 14.241 1.00 84.69 87 ASN A CA 1
ATOM 646 C C . ASN A 1 87 ? 0.150 -23.236 14.162 1.00 84.69 87 ASN A C 1
ATOM 648 O O . ASN A 1 87 ? 0.370 -22.531 15.146 1.00 84.69 87 ASN A O 1
ATOM 652 N N . PHE A 1 88 ? 0.841 -23.089 13.028 1.00 87.12 88 PHE A N 1
ATOM 653 C CA . PHE A 1 88 ? 1.853 -22.056 12.831 1.00 87.12 88 PHE A CA 1
ATOM 654 C C . PHE A 1 88 ? 1.265 -20.864 12.073 1.00 87.12 88 PHE A C 1
ATOM 656 O O . PHE A 1 88 ? 0.926 -20.980 10.897 1.00 87.12 88 PHE A O 1
ATOM 663 N N . ALA A 1 89 ? 1.170 -19.714 12.736 1.00 84.69 89 ALA A N 1
ATOM 664 C CA . ALA A 1 89 ? 0.759 -18.463 12.110 1.00 84.69 89 ALA A CA 1
ATOM 665 C C . ALA A 1 89 ? 1.962 -17.776 11.447 1.00 84.69 89 ALA A C 1
ATOM 667 O O . ALA A 1 89 ? 2.967 -17.500 12.103 1.00 84.69 89 ALA A O 1
ATOM 668 N N . CYS A 1 90 ? 1.837 -17.472 10.159 1.00 80.94 90 CYS A N 1
ATOM 669 C CA . CYS A 1 90 ? 2.822 -16.755 9.366 1.00 80.94 90 CYS A CA 1
ATOM 670 C C . CYS A 1 90 ? 2.264 -15.391 8.949 1.00 80.94 90 CYS A C 1
ATOM 672 O O . CYS A 1 90 ? 1.269 -15.290 8.233 1.00 80.94 90 CYS A O 1
ATOM 674 N N . ASN A 1 91 ? 2.938 -14.338 9.398 1.00 68.00 91 ASN A N 1
ATOM 675 C CA . ASN A 1 91 ? 2.670 -12.940 9.060 1.00 68.00 91 ASN A CA 1
ATOM 676 C C . ASN A 1 91 ? 3.925 -12.238 8.503 1.00 68.00 91 ASN A C 1
ATOM 678 O O . ASN A 1 91 ? 3.969 -11.014 8.421 1.00 68.00 91 ASN A O 1
ATOM 682 N N . THR A 1 92 ? 4.970 -13.008 8.182 1.00 57.31 92 THR A N 1
ATOM 683 C CA . THR A 1 92 ? 6.324 -12.501 7.917 1.00 57.31 92 THR A CA 1
ATOM 684 C C . THR A 1 92 ? 6.590 -12.133 6.460 1.00 57.31 92 THR A C 1
ATOM 686 O O . THR A 1 92 ? 7.702 -11.720 6.155 1.00 57.31 92 THR A O 1
ATOM 689 N N . GLU A 1 93 ? 5.625 -12.301 5.554 1.00 65.50 93 GLU A N 1
ATOM 690 C CA . GLU A 1 93 ? 5.886 -12.150 4.114 1.00 65.50 93 GLU A CA 1
ATOM 691 C C . GLU A 1 93 ? 5.557 -10.761 3.549 1.00 65.50 93 GLU A C 1
ATOM 693 O O . GLU A 1 93 ? 6.153 -10.331 2.564 1.00 65.50 93 GLU A O 1
ATOM 698 N N . SER A 1 94 ? 4.606 -10.043 4.145 1.00 69.56 94 SER A N 1
ATOM 699 C CA . SER A 1 94 ? 4.234 -8.714 3.662 1.00 69.56 94 SER A CA 1
ATOM 700 C C . SER A 1 94 ? 5.347 -7.712 3.970 1.00 69.56 94 SER A C 1
ATOM 702 O O . SER A 1 94 ? 5.574 -7.393 5.141 1.00 69.56 94 SER A O 1
ATOM 704 N N . ASP A 1 95 ? 5.990 -7.175 2.936 1.00 85.94 95 ASP A N 1
ATOM 705 C CA . ASP A 1 95 ? 7.002 -6.134 3.127 1.00 85.94 95 ASP A CA 1
ATOM 706 C C . ASP A 1 95 ? 6.343 -4.789 3.472 1.00 85.94 95 ASP A C 1
ATOM 708 O O . ASP A 1 95 ? 6.822 -4.044 4.326 1.00 85.94 95 ASP A O 1
ATOM 712 N N . ILE A 1 96 ? 5.215 -4.473 2.824 1.00 95.69 96 ILE A N 1
ATOM 713 C CA . ILE A 1 96 ? 4.422 -3.268 3.091 1.00 95.69 96 ILE A CA 1
ATOM 714 C C . ILE A 1 96 ? 2.939 -3.635 3.108 1.00 95.69 96 ILE A C 1
ATOM 716 O O . ILE A 1 96 ? 2.448 -4.348 2.236 1.00 95.69 96 ILE A O 1
ATOM 720 N N . THR A 1 97 ? 2.220 -3.112 4.096 1.00 96.44 97 THR A N 1
ATOM 721 C CA . THR A 1 97 ? 0.754 -3.145 4.174 1.00 96.44 97 THR A CA 1
ATOM 722 C C . THR A 1 97 ? 0.216 -1.752 3.949 1.00 96.44 97 THR A C 1
ATOM 724 O O . THR A 1 97 ? 0.589 -0.822 4.658 1.00 96.44 97 THR A O 1
ATOM 727 N N . VAL A 1 98 ? -0.649 -1.600 2.964 1.00 97.81 98 VAL A N 1
ATOM 728 C CA . VAL A 1 98 ? -1.351 -0.361 2.662 1.00 97.81 98 VAL A CA 1
ATOM 729 C C . VAL A 1 98 ? -2.779 -0.513 3.157 1.00 97.81 98 VAL A C 1
ATOM 731 O O . VAL A 1 98 ? -3.435 -1.500 2.849 1.00 97.81 98 VAL A O 1
ATOM 734 N N . ILE A 1 99 ? -3.246 0.435 3.955 1.00 98.19 99 ILE A N 1
ATOM 735 C CA . ILE A 1 99 ? -4.592 0.422 4.521 1.00 98.19 99 ILE A CA 1
ATOM 736 C C . ILE A 1 99 ? -5.298 1.669 4.018 1.00 98.19 99 ILE A C 1
ATOM 738 O O . ILE A 1 99 ? -4.832 2.777 4.289 1.00 98.19 99 ILE A O 1
ATOM 742 N N . THR A 1 100 ? -6.413 1.489 3.317 1.00 98.44 100 THR A N 1
ATOM 743 C CA . THR A 1 100 ? -7.389 2.558 3.105 1.00 98.44 100 THR A CA 1
ATOM 744 C C . THR A 1 100 ? -8.438 2.421 4.196 1.00 98.44 100 THR A C 1
ATOM 746 O O . THR A 1 100 ? -9.135 1.409 4.271 1.00 98.44 100 THR A O 1
ATOM 749 N N . PHE A 1 101 ? -8.509 3.417 5.077 1.00 97.81 101 PHE A N 1
ATOM 750 C CA . PHE A 1 101 ? -9.519 3.464 6.134 1.00 97.81 101 PHE A CA 1
ATOM 751 C C . PHE A 1 101 ? -10.930 3.599 5.523 1.00 97.81 101 PHE A C 1
ATOM 753 O O . PHE A 1 101 ? -11.032 3.881 4.333 1.00 97.81 101 PHE A O 1
ATOM 760 N N . PRO A 1 102 ? -12.021 3.414 6.280 1.00 97.38 102 PRO A N 1
ATOM 761 C CA . PRO A 1 102 ? -13.386 3.718 5.838 1.00 97.38 102 PRO A CA 1
ATOM 762 C C . PRO A 1 102 ? -13.651 5.221 5.706 1.00 97.38 102 PRO A C 1
ATOM 764 O O . PRO A 1 102 ? -13.007 6.034 6.375 1.00 97.38 102 PRO A O 1
ATOM 767 N N . ASP A 1 103 ? -14.600 5.618 4.853 1.00 96.31 103 ASP A N 1
ATOM 768 C CA . ASP A 1 103 ? -15.056 7.015 4.775 1.00 96.31 103 ASP A CA 1
ATOM 769 C C . ASP A 1 103 ? -16.209 7.256 5.757 1.00 96.31 103 ASP A C 1
ATOM 771 O O . ASP A 1 103 ? -17.350 7.514 5.380 1.00 96.31 103 ASP A O 1
ATOM 775 N N . LEU A 1 104 ? -15.918 7.078 7.048 1.00 96.44 104 LEU A N 1
ATOM 776 C CA . LEU A 1 104 ? -16.889 7.235 8.132 1.00 96.44 104 LEU A CA 1
ATOM 777 C C . LEU A 1 104 ? -16.482 8.395 9.056 1.00 96.44 104 LEU A C 1
ATOM 779 O O . LEU A 1 104 ? -15.301 8.759 9.097 1.00 96.44 104 LEU A O 1
ATOM 783 N N . PRO A 1 105 ? -17.424 8.989 9.818 1.00 95.56 105 PRO A N 1
ATOM 784 C CA . PRO A 1 105 ? -17.149 10.167 10.647 1.00 95.56 105 PRO A CA 1
ATOM 785 C C . PRO A 1 105 ? -15.966 10.005 11.612 1.00 95.56 105 PRO A C 1
ATOM 787 O O . PRO A 1 105 ? -15.162 10.924 11.747 1.00 95.56 105 PRO A O 1
ATOM 790 N N . ASP A 1 106 ? -15.810 8.823 12.217 1.00 95.75 106 ASP A N 1
ATOM 791 C CA . ASP A 1 106 ? -14.739 8.538 13.184 1.00 95.75 106 ASP A CA 1
ATOM 792 C C . ASP A 1 106 ? -13.326 8.574 12.567 1.00 95.75 106 ASP A C 1
ATOM 794 O O . ASP A 1 106 ? -12.349 8.776 13.288 1.00 95.75 106 ASP A O 1
ATOM 798 N N . TYR A 1 107 ? -13.202 8.426 11.242 1.00 95.00 107 TYR A N 1
ATOM 799 C CA . TYR A 1 107 ? -11.925 8.484 10.513 1.00 95.00 107 TYR A CA 1
ATOM 800 C C . TYR A 1 107 ? -11.661 9.853 9.867 1.00 95.00 107 TYR A C 1
ATOM 802 O O . TYR A 1 107 ? -10.548 10.113 9.418 1.00 95.00 107 TYR A O 1
ATOM 810 N N . ASN A 1 108 ? -12.663 10.738 9.845 1.00 93.06 108 ASN A N 1
ATOM 811 C CA . ASN A 1 108 ? -12.621 12.054 9.197 1.00 93.06 108 ASN A CA 1
ATOM 812 C C . ASN A 1 108 ? -12.721 13.217 10.201 1.00 93.06 108 ASN A C 1
ATOM 814 O O . ASN A 1 108 ? -13.108 14.334 9.855 1.00 93.06 108 ASN A O 1
ATOM 818 N N . ILE A 1 109 ? -12.378 12.962 11.462 1.00 93.88 109 ILE A N 1
ATOM 819 C CA . ILE A 1 109 ? -12.408 13.944 12.544 1.00 93.88 109 ILE A CA 1
ATOM 820 C C . ILE A 1 109 ? -11.007 14.173 13.113 1.00 93.88 109 ILE A C 1
ATOM 822 O O . ILE A 1 109 ? -10.124 13.318 13.038 1.00 93.88 109 ILE A O 1
ATOM 826 N N . ASN A 1 110 ? -10.792 15.341 13.723 1.00 92.50 110 ASN A N 1
ATOM 827 C CA . ASN A 1 110 ? -9.592 15.562 14.517 1.00 92.50 110 ASN A CA 1
ATOM 828 C C . ASN A 1 110 ? -9.521 14.526 15.648 1.00 92.50 110 ASN A C 1
ATOM 830 O O . ASN A 1 110 ? -10.460 14.389 16.431 1.00 92.50 110 ASN A O 1
ATOM 834 N N . ILE A 1 111 ? -8.377 13.856 15.776 1.00 91.56 111 ILE A N 1
ATOM 835 C CA . ILE A 1 111 ? -8.162 12.792 16.762 1.00 91.56 111 ILE A CA 1
ATOM 836 C C . ILE A 1 111 ? -8.457 13.230 18.206 1.00 91.56 111 ILE A C 1
ATOM 838 O O . ILE A 1 111 ? -8.912 12.426 19.009 1.00 91.56 111 ILE A O 1
ATOM 842 N N . ASN A 1 112 ? -8.276 14.511 18.545 1.00 91.50 112 ASN A N 1
ATOM 843 C CA . ASN A 1 112 ? -8.569 15.029 19.886 1.00 91.50 112 ASN A CA 1
ATOM 844 C C . ASN A 1 112 ? -10.074 15.136 20.181 1.00 91.50 112 ASN A C 1
ATOM 846 O O . ASN A 1 112 ? -10.463 15.204 21.344 1.00 91.50 112 ASN A O 1
ATOM 850 N N . ALA A 1 113 ? -10.909 15.159 19.141 1.00 93.69 113 ALA A N 1
ATOM 851 C CA . ALA A 1 113 ? -12.364 15.177 19.241 1.00 93.69 113 ALA A CA 1
ATOM 852 C C . ALA A 1 113 ? -12.991 13.778 19.086 1.00 93.69 113 ALA A C 1
ATOM 854 O O . ALA A 1 113 ? -14.195 13.631 19.286 1.00 93.69 113 ALA A O 1
ATOM 855 N N . LEU A 1 114 ? -12.193 12.752 18.766 1.00 94.50 114 LEU A N 1
ATOM 856 C CA . LEU A 1 114 ? -12.663 11.375 18.643 1.00 94.50 114 LEU A CA 1
ATOM 857 C C . LEU A 1 114 ? -13.191 10.861 19.992 1.00 94.50 114 LEU A C 1
ATOM 859 O O . LEU A 1 114 ? -12.495 10.908 21.013 1.00 94.50 114 LEU A O 1
ATOM 863 N N . SER A 1 115 ? -14.418 10.341 19.986 1.00 93.00 115 SER A N 1
ATOM 864 C CA . SER A 1 115 ? -15.065 9.747 21.154 1.00 93.00 115 SER A CA 1
ATOM 865 C C . SER A 1 115 ? -15.735 8.440 20.758 1.00 93.00 115 SER A C 1
ATOM 867 O O . SER A 1 115 ? -16.737 8.445 20.053 1.00 93.00 115 SER A O 1
ATOM 869 N N . VAL A 1 116 ? -15.172 7.327 21.223 1.00 94.31 116 VAL A N 1
ATOM 870 C CA . VAL A 1 116 ? -15.621 5.976 20.879 1.00 94.31 116 VAL A CA 1
ATOM 871 C C . VAL A 1 116 ? -16.087 5.266 22.141 1.00 94.31 116 VAL A C 1
ATOM 873 O O . VAL A 1 116 ? -15.392 5.274 23.161 1.00 94.31 116 VAL A O 1
ATOM 876 N N . GLU A 1 117 ? -17.253 4.636 22.066 1.00 92.94 117 GLU A N 1
ATOM 877 C CA . GLU A 1 117 ? -17.828 3.841 23.147 1.00 92.94 117 GLU A CA 1
ATOM 878 C C . GLU A 1 117 ? -17.975 2.384 22.719 1.00 92.94 117 GLU A C 1
ATOM 880 O O . GLU A 1 117 ? -18.345 2.089 21.585 1.00 92.94 117 GLU A O 1
ATOM 885 N N . ASN A 1 118 ? -17.710 1.471 23.649 1.00 91.50 118 ASN A N 1
ATOM 886 C CA . ASN A 1 118 ? -17.932 0.044 23.491 1.00 91.50 118 ASN A CA 1
ATOM 887 C C . ASN A 1 118 ? -18.778 -0.451 24.666 1.00 91.50 118 ASN A C 1
ATOM 889 O O . ASN A 1 118 ? -18.333 -0.401 25.813 1.00 91.50 118 ASN A O 1
ATOM 893 N N . ASN A 1 119 ? -20.005 -0.905 24.396 1.00 91.00 119 ASN A N 1
ATOM 894 C CA . ASN A 1 119 ? -20.959 -1.359 25.417 1.00 91.00 119 ASN A CA 1
ATOM 895 C C . ASN A 1 119 ? -21.171 -0.345 26.563 1.00 91.00 119 ASN A C 1
ATOM 897 O O . ASN A 1 119 ? -21.212 -0.715 27.735 1.00 91.00 119 ASN A O 1
ATOM 901 N N . GLY A 1 120 ? -21.269 0.945 26.224 1.00 89.75 120 GLY A N 1
ATOM 902 C CA . GLY A 1 120 ? -21.457 2.036 27.189 1.00 89.75 120 GLY A CA 1
ATOM 903 C C . GLY A 1 120 ? -20.196 2.442 27.961 1.00 89.75 120 GLY A C 1
ATOM 904 O O . GLY A 1 120 ? -20.268 3.305 28.833 1.00 89.75 120 GLY A O 1
ATOM 905 N N . LEU A 1 121 ? -19.037 1.848 27.656 1.00 93.00 121 LEU A N 1
ATOM 906 C CA . LEU A 1 121 ? -17.746 2.250 28.207 1.00 93.00 121 LEU A CA 1
ATOM 907 C C . LEU A 1 121 ? -16.946 3.019 27.159 1.00 93.00 121 LEU A C 1
ATOM 909 O O . LEU A 1 121 ? -16.646 2.502 26.081 1.00 93.00 121 LEU A O 1
ATOM 913 N N . ARG A 1 122 ? -16.560 4.251 27.491 1.00 93.31 122 ARG A N 1
ATOM 914 C CA . ARG A 1 122 ? -15.693 5.064 26.636 1.00 93.31 122 ARG A CA 1
ATOM 915 C C . ARG A 1 122 ? -14.293 4.456 26.561 1.00 93.31 122 ARG A C 1
ATOM 917 O O . ARG A 1 122 ? -13.659 4.216 27.587 1.00 93.31 122 ARG A O 1
ATOM 924 N N . ILE A 1 123 ? -13.791 4.274 25.344 1.00 94.62 123 ILE A N 1
ATOM 925 C CA . ILE A 1 123 ? -12.393 3.925 25.094 1.00 94.62 123 ILE A CA 1
ATOM 926 C C . ILE A 1 123 ? -11.590 5.229 25.067 1.00 94.62 123 ILE A C 1
ATOM 928 O O . ILE A 1 123 ? -11.871 6.131 24.279 1.00 94.62 123 ILE A O 1
ATOM 932 N N . GLU A 1 124 ? -10.589 5.352 25.936 1.00 93.38 124 GLU A N 1
ATOM 933 C CA . GLU A 1 124 ? -9.719 6.531 25.959 1.00 93.38 124 GLU A CA 1
ATOM 934 C C . GLU A 1 124 ? -8.906 6.636 24.663 1.00 93.38 124 GLU A C 1
ATOM 936 O O . GLU A 1 124 ? -8.206 5.693 24.293 1.00 93.38 124 GLU A O 1
ATOM 941 N N . THR A 1 125 ? -8.936 7.797 24.003 1.00 93.81 125 THR A N 1
ATOM 942 C CA . THR A 1 125 ? -8.153 8.055 22.781 1.00 93.81 125 THR A CA 1
ATOM 943 C C . THR A 1 125 ? -6.648 8.084 23.048 1.00 93.81 125 THR A C 1
ATOM 945 O O . THR A 1 125 ? -5.852 7.641 22.219 1.00 93.81 125 THR A O 1
ATOM 948 N N . PHE A 1 126 ? -6.243 8.567 24.225 1.00 94.56 126 PHE A N 1
ATOM 949 C CA . PHE A 1 126 ? -4.845 8.663 24.629 1.00 94.56 126 PHE A CA 1
ATOM 950 C C . PHE A 1 126 ? -4.619 7.988 25.979 1.00 94.56 126 PHE A C 1
ATOM 952 O O . PHE A 1 126 ? -5.309 8.287 26.947 1.00 94.56 126 PHE A O 1
ATOM 959 N N . LYS A 1 127 ? -3.592 7.139 26.064 1.00 92.81 127 LYS A N 1
ATOM 960 C CA . LYS A 1 127 ? -3.085 6.566 27.317 1.00 92.81 127 LYS A CA 1
ATOM 961 C C . LYS A 1 127 ? -1.652 7.036 27.525 1.00 92.81 127 LYS A C 1
ATOM 963 O O . LYS A 1 127 ? -0.799 6.834 26.663 1.00 92.81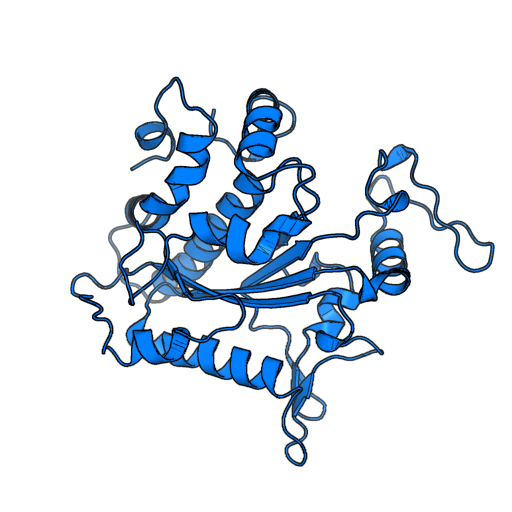 127 LYS A O 1
ATOM 968 N N . ARG A 1 128 ? -1.364 7.658 28.676 1.00 91.50 128 ARG A N 1
ATOM 969 C CA . ARG A 1 128 ? -0.020 8.180 29.020 1.00 91.50 128 ARG A CA 1
ATOM 970 C C . ARG A 1 128 ? 0.567 9.086 27.918 1.00 91.50 128 ARG A C 1
ATOM 972 O O . ARG A 1 128 ? 1.717 8.913 27.521 1.00 91.50 128 ARG A O 1
ATOM 979 N N . ASN A 1 129 ? -0.241 10.0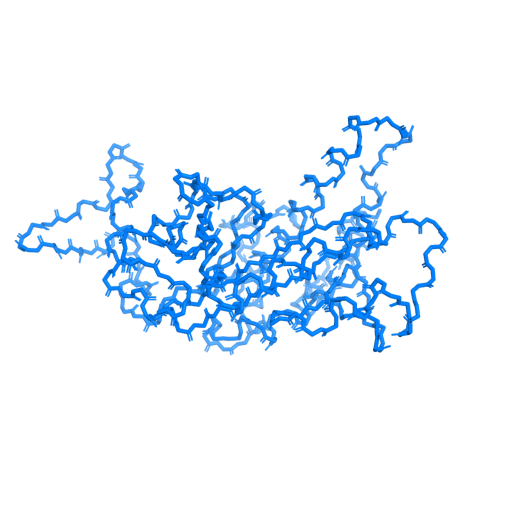22 27.409 1.00 90.06 129 ASN A N 1
ATOM 980 C CA . ASN A 1 129 ? 0.108 10.956 26.323 1.00 90.06 129 ASN A CA 1
ATOM 981 C C . ASN A 1 129 ? 0.512 10.289 24.995 1.00 90.06 129 ASN A C 1
ATOM 983 O O . ASN A 1 129 ? 1.196 10.896 24.174 1.00 90.06 129 ASN A O 1
ATOM 987 N N . ARG A 1 130 ? 0.109 9.035 24.770 1.00 91.31 130 ARG A N 1
ATOM 988 C CA . ARG A 1 130 ? 0.285 8.326 23.498 1.00 91.31 130 ARG A CA 1
ATOM 989 C C . ARG A 1 130 ? -1.063 7.874 22.979 1.00 91.31 130 ARG A C 1
ATOM 991 O O . ARG A 1 130 ? -1.952 7.575 23.773 1.00 91.31 130 ARG A O 1
ATOM 998 N N . PHE A 1 131 ? -1.200 7.817 21.659 1.00 91.00 131 PHE A N 1
ATOM 999 C CA . PHE A 1 131 ? -2.396 7.271 21.031 1.00 91.00 131 PHE A CA 1
ATOM 1000 C C . PHE A 1 131 ? -2.641 5.842 21.528 1.00 91.00 131 PHE A C 1
ATOM 1002 O O . PHE A 1 131 ? -1.715 5.027 21.567 1.00 91.00 131 PHE A O 1
ATOM 1009 N N . ASN A 1 132 ? -3.865 5.563 21.968 1.00 93.44 132 ASN A N 1
ATOM 1010 C CA . ASN A 1 132 ? -4.238 4.267 22.510 1.00 93.44 132 ASN A CA 1
ATOM 1011 C C . ASN A 1 132 ? -4.534 3.286 21.362 1.00 93.44 132 ASN A C 1
ATOM 1013 O O . ASN A 1 132 ? -5.561 3.438 20.708 1.00 93.44 132 ASN A O 1
ATOM 1017 N N . PRO A 1 133 ? -3.722 2.241 21.126 1.00 92.12 133 PRO A N 1
ATOM 1018 C CA . PRO A 1 133 ? -3.963 1.309 20.023 1.00 92.12 133 PRO A CA 1
ATOM 1019 C C . PRO A 1 133 ? -5.277 0.518 20.160 1.00 92.12 133 PRO A C 1
ATOM 1021 O O . PRO A 1 133 ? -5.774 -0.011 19.170 1.00 92.12 133 PRO A O 1
ATOM 1024 N N . GLU A 1 134 ? -5.877 0.441 21.353 1.00 93.81 134 GLU A N 1
ATOM 1025 C CA . GLU A 1 134 ? -7.187 -0.201 21.524 1.00 93.81 134 GLU A CA 1
ATOM 1026 C C . GLU A 1 134 ? -8.289 0.510 20.736 1.00 93.81 134 GLU A C 1
ATOM 1028 O O . GLU A 1 134 ? -9.183 -0.163 20.233 1.00 93.81 134 GLU A O 1
ATOM 1033 N N . ILE A 1 135 ? -8.217 1.840 20.584 1.00 95.12 135 ILE A N 1
ATOM 1034 C CA . ILE A 1 135 ? -9.257 2.587 19.868 1.00 95.12 135 ILE A CA 1
ATOM 1035 C C . ILE A 1 135 ? -9.258 2.228 18.384 1.00 95.12 135 ILE A C 1
ATOM 1037 O O . ILE A 1 135 ? -10.310 1.935 17.826 1.00 95.12 135 ILE A O 1
ATOM 1041 N N . ILE A 1 136 ? -8.076 2.155 17.763 1.00 93.62 136 ILE A N 1
ATOM 1042 C CA . ILE A 1 136 ? -7.969 1.814 16.346 1.00 93.62 136 ILE A CA 1
ATOM 1043 C C . ILE A 1 136 ? -8.253 0.334 16.105 1.00 93.62 136 ILE A C 1
ATOM 1045 O O . ILE A 1 136 ? -8.854 -0.004 15.096 1.00 93.62 136 ILE A O 1
ATOM 1049 N N . ASN A 1 137 ? -7.898 -0.549 17.045 1.00 96.69 137 ASN A N 1
ATOM 1050 C CA . ASN A 1 137 ? -8.272 -1.960 16.966 1.00 96.69 137 ASN A CA 1
ATOM 1051 C C . ASN A 1 137 ? -9.790 -2.147 17.054 1.00 96.69 137 ASN A C 1
ATOM 1053 O O . ASN A 1 137 ? -10.338 -2.952 16.309 1.00 96.69 137 ASN A O 1
ATOM 1057 N N . TYR A 1 138 ? -10.459 -1.407 17.941 1.00 97.12 138 TYR A N 1
ATOM 1058 C CA . TYR A 1 138 ? -11.910 -1.464 18.079 1.00 97.12 138 TYR A CA 1
ATOM 1059 C C . TYR A 1 138 ? -12.619 -0.929 16.834 1.00 97.12 138 TYR A C 1
ATOM 1061 O O . TYR A 1 138 ? -13.448 -1.634 16.270 1.00 97.12 138 TYR A O 1
ATOM 1069 N N . LEU A 1 139 ? -12.257 0.275 16.377 1.00 97.19 139 LEU A N 1
ATOM 1070 C CA . LEU A 1 139 ? -12.813 0.876 15.162 1.00 97.19 139 LEU A CA 1
ATOM 1071 C C . LEU A 1 139 ? -12.600 -0.036 13.947 1.00 97.19 139 LEU A C 1
ATOM 1073 O O . LEU A 1 139 ? -13.544 -0.345 13.227 1.00 97.19 139 LEU A O 1
ATOM 1077 N N . CYS A 1 140 ? -11.382 -0.559 13.790 1.00 97.50 140 CYS A N 1
ATOM 1078 C CA . CYS A 1 140 ? -11.057 -1.478 12.709 1.00 97.50 140 CYS A CA 1
ATOM 1079 C C . CYS A 1 140 ? -11.838 -2.793 12.781 1.00 97.50 140 CYS A C 1
ATOM 1081 O O . CYS A 1 140 ? -12.146 -3.351 11.739 1.00 97.50 140 CYS A O 1
ATOM 1083 N N . GLY A 1 141 ? -12.144 -3.302 13.977 1.00 97.88 141 GLY A N 1
ATOM 1084 C CA . GLY A 1 141 ? -12.958 -4.507 14.132 1.00 97.88 141 GLY A CA 1
ATOM 1085 C C . GLY A 1 141 ? -14.441 -4.253 13.865 1.00 97.88 141 GLY A C 1
ATOM 1086 O O . GLY A 1 141 ? -15.101 -5.082 13.250 1.00 97.88 141 GLY A O 1
ATOM 1087 N N . ARG A 1 142 ? -14.952 -3.094 14.302 1.00 97.38 142 ARG A N 1
ATOM 1088 C CA . ARG A 1 142 ? -16.342 -2.659 14.104 1.00 97.38 142 ARG A CA 1
ATOM 1089 C C . ARG A 1 142 ? -16.667 -2.444 12.626 1.00 97.38 142 ARG A C 1
ATOM 1091 O O . ARG A 1 142 ? -17.725 -2.874 12.189 1.00 97.38 142 ARG A O 1
ATOM 1098 N N . ASP A 1 143 ? -15.760 -1.795 11.896 1.00 98.12 143 ASP 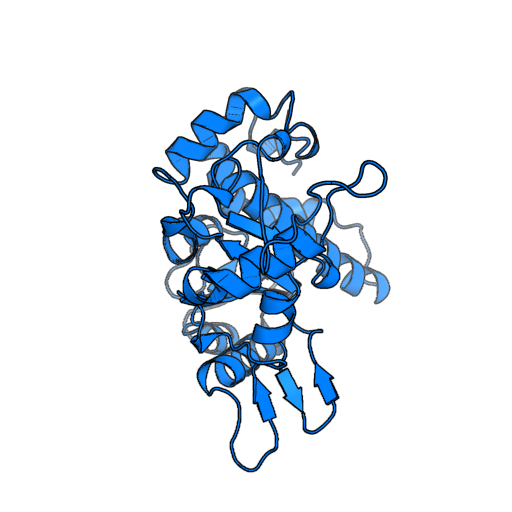A N 1
ATOM 1099 C CA . ASP A 1 143 ? -15.982 -1.353 10.512 1.00 98.12 143 ASP A CA 1
ATOM 1100 C C . ASP A 1 143 ? -15.136 -2.143 9.499 1.00 98.12 143 ASP A C 1
ATOM 1102 O O . ASP A 1 143 ? -14.830 -1.628 8.425 1.00 98.12 143 ASP A O 1
ATOM 1106 N N . PHE A 1 144 ? -14.679 -3.351 9.855 1.00 98.44 144 PHE A N 1
ATOM 1107 C CA . PHE A 1 144 ? -13.675 -4.116 9.100 1.00 98.44 144 PHE A CA 1
ATOM 1108 C C . PHE A 1 144 ? -14.025 -4.291 7.613 1.00 98.44 144 PHE A C 1
ATOM 1110 O O . PHE A 1 144 ? -13.165 -4.173 6.741 1.00 98.44 144 PHE A O 1
ATOM 1117 N N . ASP A 1 145 ? -15.303 -4.512 7.333 1.00 98.12 145 ASP A N 1
ATOM 1118 C CA . ASP A 1 145 ? -15.883 -4.691 6.003 1.00 98.12 145 ASP A CA 1
ATOM 1119 C C . ASP A 1 145 ? -15.816 -3.451 5.103 1.00 98.12 145 ASP A C 1
ATOM 1121 O O . ASP A 1 145 ? -16.015 -3.555 3.896 1.00 98.12 145 ASP A O 1
ATOM 1125 N N . ASN A 1 146 ? -15.482 -2.289 5.666 1.00 98.19 146 ASN A N 1
ATOM 1126 C CA . ASN A 1 146 ? -15.311 -1.027 4.949 1.00 98.19 146 ASN A CA 1
ATOM 1127 C C . ASN A 1 146 ? -13.831 -0.654 4.729 1.00 98.19 146 ASN A C 1
ATOM 1129 O O . ASN A 1 146 ? -13.533 0.443 4.254 1.00 98.19 146 ASN A O 1
ATOM 1133 N N . PHE A 1 147 ? -12.887 -1.517 5.117 1.00 98.25 147 PHE A N 1
ATOM 1134 C CA . PHE A 1 147 ? -11.462 -1.298 4.868 1.00 98.25 147 PHE A CA 1
ATOM 1135 C C . PHE A 1 147 ? -11.044 -1.862 3.514 1.00 98.25 147 PHE A C 1
ATOM 1137 O O . PHE A 1 147 ? -11.469 -2.947 3.124 1.00 98.25 147 PHE A O 1
ATOM 1144 N N . GLU A 1 148 ? -10.111 -1.184 2.848 1.00 98.31 148 GLU A N 1
ATOM 1145 C CA . GLU A 1 148 ? -9.352 -1.787 1.752 1.00 98.31 148 GLU A CA 1
ATOM 1146 C C . GLU A 1 148 ? -7.933 -2.104 2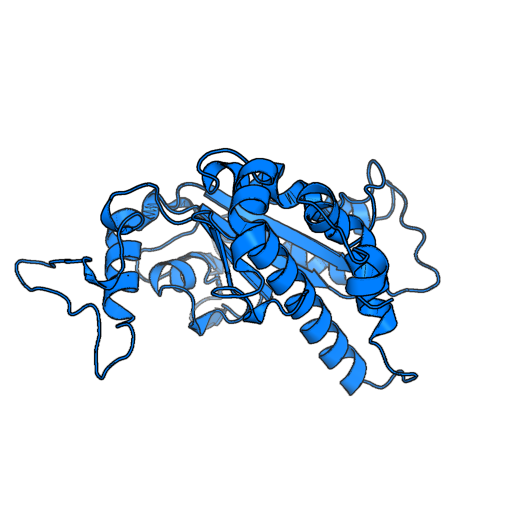.223 1.00 98.31 148 GLU A C 1
ATOM 1148 O O . GLU A 1 148 ? -7.268 -1.282 2.863 1.00 98.31 148 GLU A O 1
ATOM 1153 N N . ILE A 1 149 ? -7.461 -3.303 1.892 1.00 97.50 149 ILE A N 1
ATOM 1154 C CA . ILE A 1 149 ? -6.175 -3.828 2.342 1.00 97.50 149 ILE A CA 1
ATOM 1155 C C . ILE A 1 149 ? -5.303 -4.121 1.122 1.00 97.50 149 ILE A C 1
ATOM 1157 O O . ILE A 1 149 ? -5.617 -4.959 0.282 1.00 97.50 149 ILE A O 1
ATOM 1161 N N . GLY A 1 150 ? -4.171 -3.438 1.026 1.00 96.81 150 GLY A N 1
ATOM 1162 C CA . GLY A 1 150 ? -3.117 -3.724 0.065 1.00 96.81 150 GLY A CA 1
ATOM 1163 C C . GLY A 1 150 ? -1.936 -4.407 0.738 1.00 96.81 150 GLY A C 1
ATOM 1164 O O . GLY A 1 150 ? -1.435 -3.935 1.753 1.00 96.81 150 GLY A O 1
ATOM 1165 N N . VAL A 1 151 ? -1.431 -5.479 0.147 1.00 95.75 151 VAL A N 1
ATOM 1166 C CA . VAL A 1 151 ? -0.129 -6.055 0.487 1.00 95.75 151 VAL A CA 1
ATOM 1167 C C . VAL A 1 151 ? 0.802 -5.832 -0.690 1.00 95.75 151 VAL A C 1
ATOM 1169 O O . VAL A 1 151 ? 0.455 -6.126 -1.831 1.00 95.75 151 VAL A O 1
ATOM 1172 N N . ILE A 1 152 ? 1.992 -5.305 -0.425 1.00 96.00 152 ILE A N 1
ATOM 1173 C CA . ILE A 1 152 ? 3.018 -5.106 -1.442 1.00 96.00 152 ILE A CA 1
ATOM 1174 C C . ILE A 1 152 ? 4.235 -5.939 -1.073 1.00 96.00 152 ILE A C 1
ATOM 1176 O O . ILE A 1 152 ? 4.812 -5.779 0.004 1.00 96.00 152 ILE A O 1
ATOM 1180 N N . GLN A 1 153 ? 4.647 -6.788 -2.009 1.00 93.75 153 GLN A N 1
ATOM 1181 C CA . GLN A 1 153 ? 5.930 -7.467 -1.960 1.00 93.75 153 GLN A CA 1
ATOM 1182 C C . GLN A 1 153 ? 6.972 -6.669 -2.738 1.00 93.75 153 GLN A C 1
ATOM 1184 O O . GLN A 1 153 ? 6.843 -6.428 -3.939 1.00 93.75 153 GLN A O 1
ATOM 1189 N N . CYS A 1 154 ? 8.055 -6.325 -2.065 1.00 92.81 154 CYS A N 1
ATOM 1190 C CA . CYS A 1 154 ? 9.207 -5.639 -2.599 1.00 92.81 154 CYS A CA 1
ATOM 1191 C C . CYS A 1 154 ? 10.364 -6.619 -2.818 1.00 92.81 154 CYS A C 1
ATOM 1193 O O . CYS A 1 154 ? 10.771 -7.356 -1.924 1.00 92.81 154 CYS A O 1
ATOM 1195 N N . LYS A 1 155 ? 10.958 -6.624 -4.016 1.00 89.31 155 LYS A N 1
ATOM 1196 C CA . LYS A 1 155 ? 12.194 -7.390 -4.266 1.00 89.31 155 LYS A CA 1
ATOM 1197 C C . LYS A 1 155 ? 13.195 -6.578 -5.069 1.00 89.31 155 LYS A C 1
ATOM 1199 O O . LYS A 1 155 ? 12.856 -5.945 -6.067 1.00 89.31 155 LYS A O 1
ATOM 1204 N N . THR A 1 156 ? 14.464 -6.674 -4.686 1.00 86.06 156 THR A N 1
ATOM 1205 C CA . THR A 1 156 ? 15.579 -6.003 -5.374 1.00 86.06 156 THR A CA 1
ATOM 1206 C C . THR A 1 156 ? 16.046 -6.714 -6.641 1.00 86.06 156 THR A C 1
ATOM 1208 O O . THR A 1 156 ? 16.907 -6.208 -7.354 1.00 86.06 156 THR A O 1
ATOM 1211 N N . ASN A 1 157 ? 15.504 -7.892 -6.938 1.00 79.44 157 ASN A N 1
ATOM 1212 C CA . ASN A 1 157 ? 15.761 -8.666 -8.149 1.00 79.44 157 ASN A CA 1
ATOM 1213 C C . ASN A 1 157 ? 14.455 -9.359 -8.548 1.00 79.44 157 ASN A C 1
ATOM 1215 O O . ASN A 1 157 ? 13.724 -9.806 -7.668 1.00 79.44 157 ASN A O 1
ATOM 1219 N N . TRP A 1 158 ? 14.182 -9.446 -9.848 1.00 78.25 158 TRP A N 1
ATOM 1220 C CA . TRP A 1 158 ? 12.939 -9.978 -10.398 1.00 78.25 158 TRP A CA 1
ATOM 1221 C C . TRP A 1 158 ? 13.021 -11.481 -10.733 1.00 78.25 158 TRP A C 1
ATOM 1223 O O . TRP A 1 158 ? 12.050 -12.188 -10.512 1.00 78.25 158 TRP A O 1
ATOM 1233 N N . ASN A 1 159 ? 14.164 -11.999 -11.205 1.00 74.56 159 ASN A N 1
ATOM 1234 C CA . ASN A 1 159 ? 14.279 -13.331 -11.833 1.00 74.56 159 ASN A CA 1
ATOM 1235 C C . ASN A 1 159 ? 13.665 -14.490 -11.019 1.00 74.56 159 ASN A C 1
ATOM 1237 O O . ASN A 1 159 ? 12.543 -14.929 -11.288 1.00 74.56 159 ASN A O 1
ATOM 1241 N N . ASP A 1 160 ? 14.402 -15.005 -10.034 1.00 62.84 160 ASP A N 1
ATOM 1242 C CA . ASP A 1 160 ? 13.942 -16.141 -9.227 1.00 62.84 160 ASP A CA 1
ATOM 1243 C C . ASP A 1 160 ? 12.945 -15.703 -8.154 1.00 62.84 160 ASP A C 1
ATOM 1245 O O . ASP A 1 160 ? 12.076 -16.471 -7.745 1.00 62.84 160 ASP A O 1
ATOM 1249 N N . ASN A 1 161 ? 12.993 -14.424 -7.783 1.00 80.06 161 ASN A N 1
ATOM 1250 C CA . ASN A 1 161 ? 12.146 -13.864 -6.744 1.00 80.06 161 ASN A CA 1
ATOM 1251 C C . ASN A 1 161 ? 10.705 -13.614 -7.196 1.00 80.06 161 ASN A C 1
ATOM 1253 O O . ASN A 1 161 ? 9.865 -13.467 -6.324 1.00 80.06 161 ASN A O 1
ATOM 1257 N N . ALA A 1 162 ? 10.393 -13.597 -8.502 1.00 85.00 162 ALA A N 1
ATOM 1258 C CA . ALA A 1 162 ? 9.019 -13.478 -9.015 1.00 85.00 162 ALA A CA 1
ATOM 1259 C C . ALA A 1 162 ? 8.105 -14.643 -8.602 1.00 85.00 162 ALA A C 1
ATOM 1261 O O . ALA A 1 162 ? 6.885 -14.518 -8.644 1.00 85.00 162 ALA A O 1
ATOM 1262 N N . GLN A 1 163 ? 8.678 -15.794 -8.235 1.00 88.31 163 GLN A N 1
ATOM 1263 C CA . GLN A 1 163 ? 7.902 -16.960 -7.794 1.00 88.31 163 GLN A CA 1
ATOM 1264 C C . GLN A 1 163 ? 7.202 -16.709 -6.464 1.00 88.31 163 GLN A C 1
ATOM 1266 O O . GLN A 1 163 ? 6.083 -17.166 -6.269 1.00 88.31 163 GLN A O 1
ATOM 1271 N N . ILE A 1 164 ? 7.869 -15.973 -5.577 1.00 89.00 164 ILE A N 1
ATOM 1272 C CA . ILE A 1 164 ? 7.383 -15.649 -4.242 1.00 89.00 164 ILE A CA 1
ATOM 1273 C C . ILE A 1 164 ? 6.062 -14.861 -4.310 1.00 89.00 164 ILE A C 1
ATOM 1275 O O . ILE A 1 164 ? 5.056 -15.391 -3.846 1.00 89.00 164 ILE A O 1
ATOM 1279 N N . PRO A 1 165 ? 5.988 -13.673 -4.945 1.00 90.81 165 PRO A N 1
ATOM 1280 C CA . PRO A 1 165 ? 4.744 -12.917 -5.015 1.00 90.81 165 PRO A CA 1
ATOM 1281 C C . PRO A 1 165 ? 3.635 -13.675 -5.752 1.00 90.81 165 PRO A C 1
ATOM 1283 O O . PRO A 1 165 ? 2.483 -13.604 -5.343 1.00 90.81 165 PRO A O 1
ATOM 1286 N N . MET A 1 166 ? 3.970 -14.456 -6.787 1.00 92.00 166 MET A N 1
ATOM 1287 C CA . MET A 1 166 ? 2.994 -15.315 -7.466 1.00 92.00 166 MET A CA 1
ATOM 1288 C C . MET A 1 166 ? 2.385 -16.351 -6.512 1.00 92.00 166 MET A C 1
ATOM 1290 O O . MET A 1 166 ? 1.173 -16.536 -6.498 1.00 92.00 166 MET A O 1
ATOM 1294 N N . LEU A 1 167 ? 3.212 -17.031 -5.711 1.00 89.94 167 LEU A N 1
ATOM 1295 C CA . LEU A 1 167 ? 2.744 -18.032 -4.754 1.00 89.94 167 LEU A CA 1
ATOM 1296 C C . LEU A 1 167 ? 1.815 -17.413 -3.705 1.00 89.94 167 LEU A C 1
ATOM 1298 O O . LEU A 1 167 ? 0.795 -18.008 -3.369 1.00 89.94 167 LEU A O 1
ATOM 1302 N N . TRP A 1 168 ? 2.152 -16.230 -3.198 1.00 89.94 168 TRP A N 1
ATOM 1303 C CA . TRP A 1 168 ? 1.347 -15.567 -2.175 1.00 89.94 168 TRP A CA 1
ATOM 1304 C C . TRP A 1 168 ? 0.032 -15.033 -2.700 1.00 89.94 168 TRP A C 1
ATOM 1306 O O . TRP A 1 168 ? -0.990 -15.246 -2.055 1.00 89.94 168 TRP A O 1
ATOM 1316 N N . ASP A 1 169 ? 0.020 -14.439 -3.889 1.00 90.44 169 ASP A N 1
ATOM 1317 C CA . ASP A 1 169 ? -1.229 -14.056 -4.546 1.00 90.44 169 ASP A CA 1
ATOM 1318 C C . ASP A 1 169 ? -2.121 -15.280 -4.802 1.00 90.44 169 ASP A C 1
ATOM 1320 O O . ASP A 1 169 ? -3.324 -15.215 -4.561 1.00 90.44 169 ASP A O 1
ATOM 1324 N N . MET A 1 170 ? -1.544 -16.437 -5.157 1.00 88.81 170 MET A N 1
ATOM 1325 C CA . MET A 1 170 ? -2.293 -17.698 -5.242 1.00 88.81 170 MET A CA 1
ATOM 1326 C C . MET A 1 170 ? -2.844 -18.159 -3.888 1.00 88.81 170 MET A C 1
ATOM 1328 O O . MET A 1 170 ? -3.979 -18.626 -3.839 1.00 88.81 170 MET A O 1
ATOM 1332 N N . ILE A 1 171 ? -2.066 -18.058 -2.801 1.00 89.94 171 ILE A N 1
ATOM 1333 C CA . ILE A 1 171 ? -2.531 -18.407 -1.449 1.00 89.94 171 ILE A CA 1
ATOM 1334 C C . ILE A 1 171 ? -3.719 -17.514 -1.082 1.00 89.94 171 ILE A C 1
ATOM 1336 O O . ILE A 1 171 ? -4.798 -18.050 -0.823 1.00 89.94 171 ILE A O 1
ATOM 1340 N N . TYR A 1 172 ? -3.539 -16.188 -1.135 1.00 90.81 172 TYR A N 1
ATOM 1341 C CA . TYR A 1 172 ? -4.576 -15.196 -0.837 1.00 90.81 172 TYR A CA 1
ATOM 1342 C C . TYR A 1 172 ? -5.824 -15.380 -1.701 1.00 90.81 172 TYR A C 1
ATOM 1344 O O . TYR A 1 172 ? -6.930 -15.413 -1.171 1.00 90.81 172 TYR A O 1
ATOM 1352 N N . SER A 1 173 ? -5.663 -15.613 -3.003 1.00 88.12 173 SER A N 1
ATOM 1353 C CA . SER A 1 173 ? -6.789 -15.822 -3.922 1.00 88.12 173 SER A CA 1
ATOM 1354 C C . SER A 1 173 ? -7.538 -17.136 -3.684 1.00 88.12 173 SER A C 1
ATOM 1356 O O . SER A 1 173 ? -8.741 -17.213 -3.920 1.00 88.12 173 SER A O 1
ATOM 1358 N N . ALA A 1 174 ? -6.850 -18.188 -3.233 1.00 86.44 174 ALA A N 1
ATOM 1359 C CA . ALA A 1 174 ? -7.464 -19.493 -2.985 1.00 86.44 174 ALA A CA 1
ATOM 1360 C C . ALA A 1 174 ? -8.209 -19.575 -1.639 1.00 86.44 174 ALA A C 1
ATOM 1362 O O . ALA A 1 174 ? -8.861 -20.587 -1.372 1.00 86.44 174 ALA A O 1
ATOM 1363 N N . ASN A 1 175 ? -8.111 -18.542 -0.791 1.00 81.69 175 ASN A N 1
ATOM 1364 C CA . ASN A 1 175 ? -8.520 -18.580 0.616 1.00 81.69 175 ASN A CA 1
ATOM 1365 C C . ASN A 1 175 ? -7.872 -19.760 1.377 1.00 81.69 175 ASN A C 1
ATOM 1367 O O . ASN A 1 175 ? -8.493 -20.434 2.206 1.00 81.69 175 ASN A O 1
ATOM 1371 N N . GLY A 1 176 ? -6.612 -20.054 1.041 1.00 79.00 176 GLY A N 1
ATOM 1372 C CA . GLY A 1 176 ? -5.892 -21.234 1.515 1.00 79.00 176 GLY A CA 1
ATOM 1373 C C . GLY A 1 176 ? -6.155 -22.509 0.700 1.00 79.00 176 GLY A C 1
ATOM 1374 O O . GLY A 1 176 ? -6.753 -22.501 -0.371 1.00 79.00 176 GLY A O 1
ATOM 1375 N N . PHE A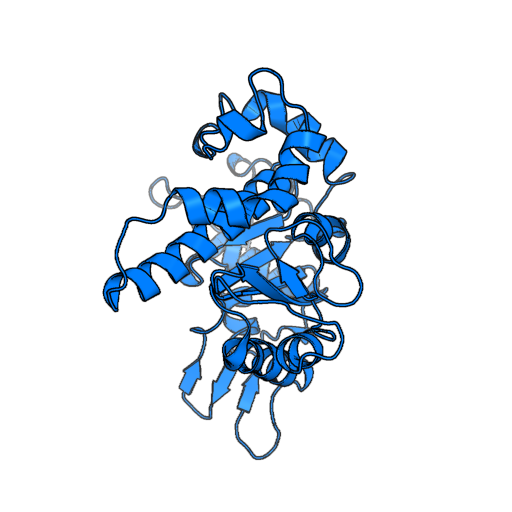 1 177 ? -5.665 -23.649 1.193 1.00 82.94 177 PHE A N 1
ATOM 1376 C CA . PHE A 1 177 ? -5.755 -24.938 0.499 1.00 82.94 177 PHE A CA 1
ATOM 1377 C C . PHE A 1 177 ? -6.412 -25.994 1.391 1.00 82.94 177 PHE A C 1
ATOM 1379 O O . PHE A 1 177 ? -5.799 -26.528 2.325 1.00 82.94 177 PHE A O 1
ATOM 1386 N N . ARG A 1 178 ? -7.670 -26.332 1.070 1.00 74.25 178 ARG A N 1
ATOM 1387 C CA . ARG A 1 178 ? -8.442 -27.376 1.766 1.00 74.25 178 ARG A CA 1
ATOM 1388 C C . ARG A 1 178 ? -7.672 -28.702 1.783 1.00 74.25 178 ARG A C 1
ATOM 1390 O O . ARG A 1 178 ? -7.078 -29.100 0.786 1.00 74.25 178 ARG A O 1
ATOM 1397 N N . GLY A 1 179 ? -7.675 -29.381 2.931 1.00 80.50 179 GLY A N 1
ATOM 1398 C CA . GLY A 1 179 ? -6.961 -30.650 3.124 1.00 80.50 179 GLY A CA 1
ATOM 1399 C C . GLY A 1 179 ? -5.443 -30.525 3.304 1.00 80.50 179 GLY A C 1
ATOM 1400 O O . GLY A 1 179 ? -4.783 -31.539 3.510 1.00 80.50 179 GLY A O 1
ATOM 1401 N N . ARG A 1 180 ? -4.878 -29.308 3.258 1.00 83.06 180 ARG A N 1
ATOM 1402 C CA . ARG A 1 180 ? -3.454 -29.044 3.544 1.00 83.06 180 ARG A CA 1
ATOM 1403 C C . ARG A 1 180 ? -3.225 -28.214 4.805 1.00 83.06 180 ARG A C 1
ATOM 1405 O O . ARG A 1 180 ? -2.087 -27.864 5.092 1.00 83.06 180 ARG A O 1
ATOM 1412 N N . ASN A 1 181 ? -4.292 -27.910 5.547 1.00 86.19 181 ASN A N 1
ATOM 1413 C CA . ASN A 1 181 ? -4.276 -27.046 6.731 1.00 86.19 181 ASN A CA 1
ATOM 1414 C C . ASN A 1 181 ? -3.598 -25.690 6.470 1.00 86.19 181 ASN A C 1
ATOM 1416 O O . ASN A 1 181 ? -2.935 -25.158 7.352 1.00 86.19 181 ASN A O 1
ATOM 1420 N N . ILE A 1 182 ? -3.750 -25.156 5.254 1.00 89.38 182 ILE A N 1
ATOM 1421 C CA . ILE A 1 182 ? -3.329 -23.798 4.915 1.00 89.38 182 ILE A CA 1
ATOM 1422 C C . ILE A 1 182 ? -4.590 -22.950 4.865 1.00 89.38 182 ILE A C 1
ATOM 1424 O O . ILE A 1 182 ? -5.452 -23.220 4.028 1.00 89.38 182 ILE A O 1
ATOM 1428 N N . THR A 1 183 ? -4.710 -21.970 5.752 1.00 90.56 183 THR A N 1
ATOM 1429 C CA . THR A 1 183 ? -5.866 -21.062 5.826 1.00 90.56 183 THR A CA 1
ATOM 1430 C C . THR A 1 183 ? -5.411 -19.617 5.938 1.00 90.56 183 THR A C 1
ATOM 1432 O O . THR A 1 183 ? -4.247 -19.345 6.227 1.00 90.56 183 THR A O 1
ATOM 1435 N N . ILE A 1 184 ? -6.338 -18.694 5.714 1.00 91.56 184 ILE A N 1
ATOM 1436 C CA . ILE A 1 184 ? -6.096 -17.253 5.766 1.00 91.56 184 ILE A CA 1
ATOM 1437 C C . ILE A 1 184 ? -7.045 -16.646 6.774 1.00 91.56 184 ILE A C 1
ATOM 1439 O O . ILE A 1 184 ? -8.183 -17.104 6.915 1.00 91.56 184 ILE A O 1
ATOM 1443 N N . GLY A 1 185 ? -6.566 -15.634 7.478 1.00 92.56 185 GLY A N 1
ATOM 1444 C CA . GLY A 1 185 ? -7.320 -15.028 8.547 1.00 92.56 185 GLY A CA 1
ATOM 1445 C C . GLY A 1 185 ? -7.186 -15.791 9.857 1.00 92.56 185 GLY A C 1
ATOM 1446 O O . GLY A 1 185 ? -6.857 -16.981 9.900 1.00 92.56 185 GLY A O 1
ATOM 1447 N N . ARG A 1 186 ? -7.461 -15.102 10.956 1.00 92.50 186 ARG A N 1
ATOM 1448 C CA . ARG A 1 186 ? -7.658 -15.699 12.280 1.00 92.50 186 ARG A CA 1
ATOM 1449 C C . ARG A 1 186 ? -8.499 -14.766 13.138 1.00 92.50 186 ARG A C 1
ATOM 1451 O O . ARG A 1 186 ? -8.771 -13.638 12.743 1.00 92.50 186 ARG A O 1
ATOM 1458 N N . ASP A 1 187 ? -8.910 -15.246 14.306 1.00 93.88 187 ASP A N 1
ATOM 1459 C CA . ASP A 1 187 ? -9.662 -14.452 15.287 1.00 93.88 187 ASP A CA 1
ATOM 1460 C C . ASP A 1 187 ? -10.924 -13.780 14.698 1.00 93.88 187 ASP A C 1
ATOM 1462 O O . ASP A 1 187 ? -11.342 -12.718 15.144 1.00 93.88 187 ASP A O 1
ATOM 1466 N N . GLY A 1 188 ? -11.542 -14.423 13.697 1.00 93.75 188 GLY A N 1
ATOM 1467 C CA . GLY A 1 188 ? -12.763 -13.951 13.036 1.00 93.75 188 GLY A CA 1
ATOM 1468 C C . GLY A 1 188 ? -12.557 -12.957 11.891 1.00 93.75 188 GLY A C 1
ATOM 1469 O O . GLY A 1 188 ? -13.551 -12.516 11.331 1.00 93.75 188 GLY A O 1
ATOM 1470 N N . TYR A 1 189 ? -11.314 -12.634 11.522 1.00 96.12 189 TYR A N 1
ATOM 1471 C CA . TYR A 1 189 ? -11.011 -11.723 10.416 1.00 96.12 189 TYR A CA 1
ATOM 1472 C C . TYR A 1 189 ? -10.376 -12.459 9.246 1.00 96.12 189 TYR A C 1
ATOM 1474 O O . TYR A 1 189 ? -9.450 -13.249 9.442 1.00 96.12 189 TYR A O 1
ATOM 1482 N N . ASN A 1 190 ? -10.821 -12.157 8.029 1.00 94.94 190 ASN A N 1
ATOM 1483 C CA . ASN A 1 190 ? -10.254 -12.664 6.785 1.00 94.94 190 ASN A CA 1
ATOM 1484 C C . ASN A 1 190 ? -10.222 -11.544 5.732 1.00 94.94 190 ASN A C 1
ATOM 1486 O O . ASN A 1 190 ? -11.091 -10.680 5.704 1.00 94.94 190 ASN A O 1
ATOM 1490 N N . ILE A 1 191 ? -9.223 -11.553 4.845 1.00 94.25 191 ILE A N 1
ATOM 1491 C CA . ILE A 1 191 ? -9.096 -10.557 3.766 1.00 94.25 191 ILE A CA 1
ATOM 1492 C C . ILE A 1 191 ? -10.321 -10.458 2.846 1.00 94.25 191 ILE A C 1
ATOM 1494 O O . ILE A 1 191 ? -10.538 -9.410 2.251 1.00 94.25 191 ILE A O 1
ATOM 1498 N N . HIS A 1 192 ? -11.112 -11.525 2.718 1.00 93.25 192 HIS A N 1
ATOM 1499 C CA . HIS A 1 192 ? -12.317 -11.551 1.890 1.00 93.25 192 HIS A CA 1
ATOM 1500 C C . HIS A 1 192 ? -13.527 -10.887 2.552 1.00 93.25 192 HIS A C 1
ATOM 1502 O O . HIS A 1 192 ? -14.514 -10.640 1.865 1.00 93.25 192 HIS A O 1
ATOM 1508 N N . ASP A 1 193 ? -13.451 -10.609 3.856 1.00 96.06 193 ASP A N 1
ATOM 1509 C CA . ASP A 1 193 ? -14.492 -9.873 4.572 1.00 96.06 193 ASP A CA 1
ATOM 1510 C C . ASP A 1 193 ? -14.269 -8.356 4.488 1.00 96.06 193 ASP A C 1
ATOM 1512 O O . ASP A 1 193 ? -15.174 -7.602 4.816 1.00 96.06 193 ASP A O 1
ATOM 1516 N N . ALA A 1 194 ? -13.084 -7.908 4.056 1.00 97.12 194 ALA A N 1
ATOM 1517 C CA . ALA A 1 194 ? -12.775 -6.501 3.814 1.00 97.12 194 ALA A CA 1
ATOM 1518 C C . ALA A 1 194 ? -13.413 -6.014 2.498 1.00 97.12 194 ALA A C 1
ATOM 1520 O O . ALA A 1 194 ? -13.684 -6.811 1.598 1.00 97.12 194 ALA A O 1
ATOM 1521 N N . GLN A 1 195 ? -13.583 -4.698 2.341 1.00 97.38 195 GLN A N 1
ATOM 1522 C CA . GLN A 1 195 ? -14.180 -4.100 1.140 1.00 97.38 195 GLN A CA 1
ATOM 1523 C C . GLN A 1 195 ? -13.409 -4.477 -0.129 1.00 97.38 195 GLN A C 1
ATOM 1525 O O . GLN A 1 195 ? -13.997 -4.719 -1.185 1.00 97.38 195 GLN A O 1
ATOM 1530 N N . ASN A 1 196 ? -12.080 -4.492 -0.031 1.00 96.94 196 ASN A N 1
ATOM 1531 C CA . ASN A 1 196 ? -11.203 -4.885 -1.119 1.00 96.94 196 ASN A CA 1
ATOM 1532 C C . ASN A 1 196 ? -9.869 -5.409 -0.576 1.00 96.94 196 ASN A C 1
ATOM 1534 O O . ASN A 1 196 ? -9.339 -4.889 0.408 1.00 96.94 196 ASN A O 1
ATOM 1538 N N . PHE A 1 197 ? -9.287 -6.388 -1.266 1.00 96.69 197 PHE A N 1
ATOM 1539 C CA . PHE A 1 197 ? -7.936 -6.869 -1.002 1.00 96.69 197 PHE A CA 1
ATOM 1540 C C . PHE A 1 197 ? -7.116 -6.883 -2.290 1.00 96.69 197 PHE A C 1
ATOM 1542 O O . PHE A 1 197 ? -7.566 -7.382 -3.320 1.00 96.69 197 PHE A O 1
ATOM 1549 N N . THR A 1 198 ? -5.889 -6.370 -2.226 1.00 96.44 198 THR A N 1
ATOM 1550 C CA . THR A 1 198 ? -4.947 -6.391 -3.350 1.00 96.44 198 THR A CA 1
ATOM 1551 C C . THR A 1 198 ? -3.589 -6.913 -2.908 1.00 96.44 198 THR A C 1
ATOM 1553 O O . THR A 1 198 ? -3.080 -6.544 -1.852 1.00 96.44 198 THR A O 1
ATOM 1556 N N . TYR A 1 199 ? -2.965 -7.739 -3.743 1.00 95.81 199 TYR A N 1
ATOM 1557 C CA . TYR A 1 199 ? -1.586 -8.176 -3.570 1.00 95.81 199 TYR A CA 1
ATOM 1558 C C . TYR A 1 199 ? -0.757 -7.717 -4.771 1.00 95.81 199 TYR A C 1
ATOM 1560 O O . TYR A 1 199 ? -0.980 -8.148 -5.902 1.00 95.81 199 TYR A O 1
ATOM 1568 N N . ALA A 1 200 ? 0.179 -6.801 -4.544 1.00 96.56 200 ALA A N 1
ATOM 1569 C CA . ALA A 1 200 ? 1.006 -6.203 -5.581 1.00 96.56 200 ALA A CA 1
ATOM 1570 C C . ALA A 1 200 ? 2.477 -6.597 -5.434 1.00 96.56 200 ALA A C 1
ATOM 1572 O O . ALA A 1 200 ? 2.975 -6.900 -4.348 1.00 96.56 200 ALA A O 1
ATOM 1573 N N . PHE A 1 201 ? 3.200 -6.524 -6.545 1.00 95.38 201 PHE A N 1
ATOM 1574 C CA . PHE A 1 201 ? 4.642 -6.721 -6.584 1.00 95.38 201 PHE A CA 1
ATOM 1575 C C . PHE A 1 201 ? 5.338 -5.453 -7.067 1.00 95.38 201 PHE A C 1
ATOM 1577 O O . PHE A 1 201 ? 4.939 -4.868 -8.071 1.00 95.38 201 PHE A O 1
ATOM 1584 N N . VAL A 1 202 ? 6.382 -5.029 -6.354 1.00 95.12 202 VAL A N 1
ATOM 1585 C CA . VAL A 1 202 ? 7.169 -3.835 -6.669 1.00 95.12 202 VAL A CA 1
ATOM 1586 C C . VAL A 1 202 ? 8.653 -4.184 -6.690 1.00 95.12 202 VAL A C 1
ATOM 1588 O O . VAL A 1 202 ? 9.265 -4.472 -5.657 1.00 95.12 202 VAL A O 1
ATOM 1591 N N . THR A 1 203 ? 9.284 -4.111 -7.859 1.00 91.19 203 THR A N 1
ATOM 1592 C CA . THR A 1 203 ? 10.700 -4.471 -8.000 1.00 91.19 203 THR A CA 1
ATOM 1593 C C . THR A 1 203 ? 11.595 -3.314 -8.420 1.00 91.19 203 THR A C 1
ATOM 1595 O O . THR A 1 203 ? 11.175 -2.383 -9.106 1.00 91.19 203 THR A O 1
ATOM 1598 N N . VAL A 1 204 ? 12.870 -3.402 -8.041 1.00 85.50 204 VAL A N 1
ATOM 1599 C CA . VAL A 1 204 ? 13.943 -2.630 -8.667 1.00 85.50 204 VAL A CA 1
ATOM 1600 C C . VAL A 1 204 ? 14.803 -3.574 -9.511 1.00 85.50 204 VAL A C 1
ATOM 1602 O O . VAL A 1 204 ? 15.339 -4.552 -8.992 1.00 85.50 204 VAL A O 1
ATOM 1605 N N . PRO A 1 205 ? 14.992 -3.324 -10.818 1.00 65.94 205 PRO A N 1
ATOM 1606 C CA . PRO A 1 205 ? 15.873 -4.142 -11.643 1.00 65.94 205 PRO A CA 1
ATOM 1607 C C . PRO A 1 205 ? 17.338 -3.759 -11.363 1.00 65.94 205 PRO A C 1
ATOM 1609 O O . PRO A 1 205 ? 17.942 -2.945 -12.073 1.00 65.94 205 PRO A O 1
ATOM 1612 N N . SER A 1 206 ? 17.906 -4.312 -10.287 1.00 66.06 206 SER A N 1
ATOM 1613 C CA . SER A 1 206 ? 19.313 -4.110 -9.893 1.00 66.06 206 SER A CA 1
ATOM 1614 C C . SER A 1 206 ? 20.306 -4.924 -10.736 1.00 66.06 206 SER A C 1
ATOM 1616 O O . SER A 1 206 ? 21.484 -4.577 -10.823 1.00 66.06 206 SER A O 1
ATOM 1618 N N . ASN A 1 207 ? 19.835 -5.963 -11.432 1.00 66.12 207 ASN A N 1
ATOM 1619 C CA . ASN A 1 207 ? 20.658 -6.765 -12.333 1.00 66.12 207 ASN A CA 1
ATOM 1620 C C . ASN A 1 207 ? 21.093 -5.932 -13.549 1.00 66.12 207 ASN A C 1
ATOM 1622 O O . ASN A 1 207 ? 20.278 -5.599 -14.406 1.00 66.12 207 ASN A O 1
ATOM 1626 N N . GLN A 1 208 ? 22.395 -5.661 -13.671 1.00 55.34 208 GLN A N 1
ATOM 1627 C CA . GLN A 1 208 ? 22.990 -4.859 -14.757 1.00 55.34 208 GLN A CA 1
ATOM 1628 C C . GLN A 1 208 ? 22.725 -5.400 -16.180 1.00 55.34 208 GLN A C 1
ATOM 1630 O O . GLN A 1 208 ? 22.931 -4.681 -17.149 1.00 55.34 208 GLN A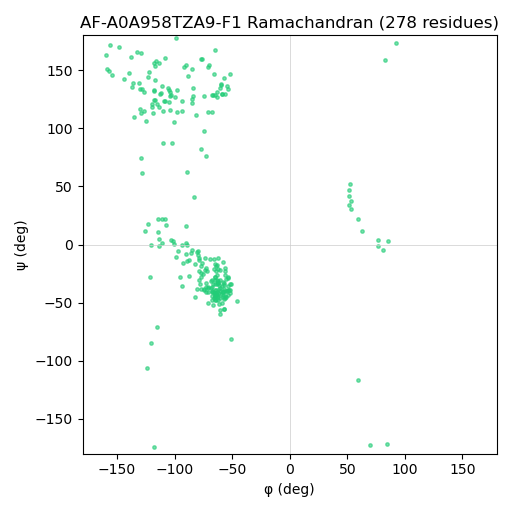 O 1
ATOM 1635 N N . ARG A 1 209 ? 22.273 -6.656 -16.321 1.00 55.41 209 ARG A N 1
ATOM 1636 C CA . ARG A 1 209 ? 21.957 -7.313 -17.607 1.00 55.41 209 ARG A CA 1
ATOM 1637 C C . ARG A 1 209 ? 20.474 -7.657 -17.784 1.00 55.41 209 ARG A C 1
ATOM 1639 O O . ARG A 1 209 ? 20.128 -8.428 -18.675 1.00 55.41 209 ARG A O 1
ATOM 1646 N N . ALA A 1 210 ? 19.602 -7.165 -16.908 1.00 62.75 210 ALA A N 1
ATOM 1647 C CA . ALA A 1 210 ? 18.188 -7.495 -16.969 1.00 62.75 210 ALA A CA 1
ATOM 1648 C C . ALA A 1 210 ? 17.477 -6.763 -18.118 1.00 62.75 210 ALA A C 1
ATOM 1650 O O . ALA A 1 210 ? 17.057 -5.620 -17.964 1.00 62.75 210 ALA A O 1
ATOM 1651 N N . ASN A 1 211 ? 17.306 -7.467 -19.238 1.00 72.19 211 ASN A N 1
ATOM 1652 C CA . ASN A 1 211 ? 16.388 -7.105 -20.315 1.00 72.19 211 ASN A CA 1
ATOM 1653 C C . ASN A 1 211 ? 15.140 -7.986 -20.193 1.00 72.19 211 ASN A C 1
ATOM 1655 O O . ASN A 1 211 ? 15.090 -9.080 -20.764 1.00 72.19 211 ASN A O 1
ATOM 1659 N N . TYR A 1 212 ? 14.169 -7.547 -19.393 1.00 82.31 212 TYR A N 1
ATOM 1660 C CA . TYR A 1 212 ? 12.898 -8.254 -19.253 1.00 82.31 212 TYR A CA 1
ATOM 1661 C C . TYR A 1 212 ? 12.053 -8.016 -20.498 1.00 82.31 212 TYR A C 1
ATOM 1663 O O . TYR A 1 212 ? 11.860 -6.883 -20.913 1.00 82.31 212 TYR A O 1
ATOM 1671 N N . LYS A 1 213 ? 11.573 -9.097 -21.107 1.00 87.25 213 LYS A N 1
ATOM 1672 C CA . LYS A 1 213 ? 10.643 -9.052 -22.237 1.00 87.25 213 LYS A CA 1
ATOM 1673 C C . LYS A 1 213 ? 9.276 -9.511 -21.754 1.00 87.25 213 LYS A C 1
ATOM 1675 O O . LYS A 1 213 ? 9.192 -10.252 -20.777 1.00 87.25 213 LYS A O 1
ATOM 1680 N N . SER A 1 214 ? 8.222 -9.173 -22.488 1.00 89.06 214 SER A N 1
ATOM 1681 C CA . SER A 1 214 ? 6.857 -9.626 -22.182 1.00 89.06 214 SER A CA 1
ATOM 1682 C C . SER A 1 214 ? 6.725 -11.149 -22.031 1.00 89.06 214 SER A C 1
ATOM 1684 O O . SER A 1 214 ? 5.875 -11.633 -21.288 1.00 89.06 214 SER A O 1
ATOM 1686 N N . GLU A 1 215 ? 7.586 -11.909 -22.717 1.00 89.19 215 GLU A N 1
ATOM 1687 C CA . GLU A 1 215 ? 7.628 -13.377 -22.686 1.00 89.19 215 GLU A CA 1
ATOM 1688 C C . GLU A 1 215 ? 8.601 -13.957 -21.652 1.00 89.19 215 GLU A C 1
ATOM 1690 O O . GLU A 1 215 ? 8.725 -15.173 -21.514 1.00 89.19 215 GLU A O 1
ATOM 1695 N N . SER A 1 216 ? 9.304 -13.113 -20.894 1.00 89.94 216 SER A N 1
ATOM 1696 C CA . SER A 1 216 ? 10.144 -13.581 -19.797 1.00 89.94 216 SER A CA 1
ATOM 1697 C C . SER A 1 216 ? 9.280 -14.248 -18.724 1.00 89.94 216 SER A C 1
ATOM 1699 O O . SER A 1 216 ? 8.309 -13.670 -18.242 1.00 89.94 216 SER A O 1
ATOM 1701 N N . VAL A 1 217 ? 9.676 -15.444 -18.280 1.00 88.75 217 VAL A N 1
ATOM 1702 C CA . VAL A 1 217 ? 8.949 -16.199 -17.240 1.00 88.75 217 VAL A CA 1
ATOM 1703 C C . VAL A 1 217 ? 8.746 -15.365 -15.970 1.00 88.75 217 VAL A C 1
ATOM 1705 O O . VAL A 1 217 ? 7.664 -15.383 -15.393 1.00 88.75 217 VAL A O 1
ATOM 1708 N N . ALA A 1 218 ? 9.757 -14.591 -15.561 1.00 89.12 218 ALA A N 1
ATOM 1709 C CA . ALA A 1 218 ? 9.659 -13.692 -14.409 1.00 89.12 218 ALA A CA 1
ATOM 1710 C C . ALA A 1 218 ? 8.538 -12.645 -14.558 1.00 89.12 218 ALA A C 1
ATOM 1712 O O . ALA A 1 218 ? 7.861 -12.354 -13.578 1.00 89.12 218 ALA A O 1
ATOM 1713 N N . VAL A 1 219 ? 8.299 -12.141 -15.775 1.00 91.06 219 VAL A N 1
ATOM 1714 C CA . VAL A 1 219 ? 7.208 -11.204 -16.085 1.00 91.06 219 VAL A CA 1
ATOM 1715 C C . VAL A 1 219 ? 5.863 -11.922 -16.032 1.00 91.06 219 VAL A C 1
ATOM 1717 O O . VAL A 1 219 ? 4.961 -11.487 -15.317 1.00 91.06 219 VAL A O 1
ATOM 1720 N N . LYS A 1 220 ? 5.737 -13.068 -16.717 1.00 92.50 220 LYS A N 1
ATOM 1721 C CA . LYS A 1 220 ? 4.482 -13.840 -16.760 1.00 92.50 220 LYS A CA 1
ATOM 1722 C C . LYS A 1 220 ? 3.991 -14.247 -15.368 1.00 92.50 220 LYS A C 1
ATOM 1724 O O . LYS A 1 220 ? 2.796 -14.169 -15.111 1.00 92.50 220 LYS A O 1
ATOM 1729 N N . ARG A 1 221 ? 4.903 -14.610 -14.459 1.00 92.00 221 ARG A N 1
ATOM 1730 C CA . ARG A 1 221 ? 4.583 -14.987 -13.067 1.00 92.00 221 ARG A CA 1
ATOM 1731 C C . ARG A 1 221 ? 3.851 -13.898 -12.285 1.00 92.00 221 ARG A C 1
ATOM 1733 O O . ARG A 1 221 ? 3.045 -14.221 -11.428 1.00 92.00 221 ARG A O 1
ATOM 1740 N N . VAL A 1 222 ? 4.124 -12.628 -12.575 1.00 93.25 222 VAL A N 1
ATOM 1741 C CA . VAL A 1 222 ? 3.569 -11.489 -11.824 1.00 93.25 222 VAL A CA 1
ATOM 1742 C C . VAL A 1 222 ? 2.561 -10.669 -12.632 1.00 93.25 222 VAL A C 1
ATOM 1744 O O . VAL A 1 222 ? 2.040 -9.674 -12.143 1.00 93.25 222 VAL A O 1
ATOM 1747 N N . THR A 1 223 ? 2.265 -11.066 -13.873 1.00 92.25 223 THR A N 1
ATOM 1748 C CA . THR A 1 223 ? 1.388 -10.292 -14.772 1.00 92.25 223 THR A CA 1
ATOM 1749 C C . THR A 1 223 ? -0.048 -10.199 -14.248 1.00 92.25 223 THR A C 1
ATOM 1751 O O . THR A 1 223 ? -0.694 -9.174 -14.440 1.00 92.25 223 THR A O 1
ATOM 1754 N N . ASN A 1 224 ? -0.525 -11.248 -13.572 1.00 92.31 224 ASN A N 1
ATOM 1755 C CA . ASN A 1 224 ? -1.920 -11.384 -13.142 1.00 92.31 224 ASN A CA 1
ATOM 1756 C C . ASN A 1 224 ? -2.117 -11.211 -11.630 1.00 92.31 224 ASN A C 1
ATOM 1758 O O . ASN A 1 224 ? -3.152 -11.624 -11.120 1.00 92.31 224 ASN A O 1
ATOM 1762 N N . LEU A 1 225 ? -1.138 -10.641 -10.917 1.00 95.56 225 LEU A N 1
ATOM 1763 C CA . LEU A 1 225 ? -1.309 -10.357 -9.492 1.00 95.56 225 LEU A CA 1
ATOM 1764 C C . LEU A 1 225 ? -2.486 -9.403 -9.293 1.00 95.56 225 LEU A C 1
ATOM 1766 O O . LEU A 1 225 ? -2.608 -8.421 -10.031 1.00 95.56 225 LEU A O 1
ATOM 1770 N N . SER A 1 226 ? -3.303 -9.662 -8.276 1.00 94.12 226 SER A N 1
ATOM 1771 C CA . SER A 1 226 ? -4.526 -8.898 -7.986 1.00 94.12 226 SER A CA 1
ATOM 1772 C C . SER A 1 226 ? -4.292 -7.389 -7.843 1.00 94.12 226 SER A C 1
ATOM 1774 O O . SER A 1 226 ? -5.073 -6.587 -8.349 1.00 94.12 226 SER A O 1
ATOM 1776 N N . GLY A 1 227 ? -3.190 -6.989 -7.205 1.00 95.81 227 GLY A N 1
ATOM 1777 C CA . GLY A 1 227 ? -2.769 -5.594 -7.075 1.00 95.81 227 GLY A CA 1
ATOM 1778 C C . GLY A 1 227 ? -1.857 -5.102 -8.199 1.00 95.81 227 GLY A C 1
ATOM 1779 O O . GLY A 1 227 ? -1.574 -3.909 -8.263 1.00 95.81 227 GLY A O 1
ATOM 1780 N N . GLY A 1 228 ? -1.397 -5.982 -9.088 1.00 96.62 228 GLY A N 1
ATOM 1781 C CA . GLY A 1 228 ? -0.545 -5.657 -10.231 1.00 96.62 228 GLY A CA 1
ATOM 1782 C C . GLY A 1 228 ? 0.966 -5.755 -9.984 1.00 96.62 228 GLY A C 1
ATOM 1783 O O . GLY A 1 228 ? 1.451 -5.981 -8.875 1.00 96.62 228 GLY A O 1
ATOM 1784 N N . ASN A 1 229 ? 1.718 -5.587 -11.074 1.00 96.19 229 ASN A N 1
ATOM 1785 C CA . ASN A 1 229 ? 3.178 -5.639 -11.113 1.00 96.19 229 ASN A CA 1
ATOM 1786 C C . ASN A 1 229 ? 3.764 -4.276 -11.492 1.00 96.19 229 ASN A C 1
ATOM 1788 O O . ASN A 1 229 ? 3.510 -3.761 -12.589 1.00 96.19 229 ASN A O 1
ATOM 1792 N N . TYR A 1 230 ? 4.589 -3.738 -10.599 1.00 96.50 230 TYR A N 1
ATOM 1793 C CA . TYR A 1 230 ? 5.176 -2.416 -10.713 1.00 96.50 230 TYR A CA 1
ATOM 1794 C C . TYR A 1 230 ? 6.691 -2.413 -10.517 1.00 96.50 230 TYR A C 1
ATOM 1796 O O . TYR A 1 230 ? 7.303 -3.330 -9.961 1.00 96.50 230 TYR A O 1
ATOM 1804 N N . TRP A 1 231 ? 7.304 -1.307 -10.917 1.00 94.56 231 TRP A N 1
ATOM 1805 C CA . TRP A 1 231 ? 8.708 -1.020 -10.663 1.00 94.56 231 TRP A CA 1
ATOM 1806 C C . TRP A 1 231 ? 8.975 0.478 -10.499 1.00 94.56 231 TRP A C 1
ATOM 1808 O O . TRP A 1 231 ? 8.122 1.320 -10.774 1.00 94.56 231 TRP A O 1
ATOM 1818 N N . GLY A 1 232 ? 10.186 0.820 -10.061 1.00 93.06 232 GLY A N 1
ATOM 1819 C CA . GLY A 1 232 ? 10.638 2.210 -9.948 1.00 93.06 232 GLY A CA 1
ATOM 1820 C C . GLY A 1 232 ? 11.160 2.801 -11.258 1.00 93.06 232 GLY A C 1
ATOM 1821 O O . GLY A 1 232 ? 12.248 3.374 -11.241 1.00 93.06 232 GLY A O 1
ATOM 1822 N N . LYS A 1 233 ? 10.508 2.518 -12.387 1.00 93.00 233 LYS A N 1
ATOM 1823 C CA . LYS A 1 233 ? 10.870 2.970 -13.739 1.00 93.00 233 LYS A CA 1
ATOM 1824 C C . LYS A 1 233 ? 9.610 3.391 -14.483 1.00 93.00 233 LYS A C 1
ATOM 1826 O O . LYS A 1 233 ? 8.523 2.938 -14.134 1.00 93.00 233 LYS A O 1
ATOM 1831 N N . ALA A 1 234 ? 9.764 4.173 -15.549 1.00 95.44 234 ALA A N 1
ATOM 1832 C CA . ALA A 1 234 ? 8.680 4.398 -16.501 1.00 95.44 234 ALA A CA 1
ATOM 1833 C C . ALA A 1 234 ? 8.080 3.065 -16.987 1.00 95.44 234 ALA A C 1
ATOM 1835 O O . ALA A 1 234 ? 8.774 2.050 -17.091 1.00 95.44 234 ALA A O 1
ATOM 1836 N N . THR A 1 235 ? 6.780 3.070 -17.263 1.00 96.19 235 THR A N 1
ATOM 1837 C CA . THR A 1 235 ? 6.044 1.882 -17.707 1.00 96.19 235 THR A CA 1
ATOM 1838 C C . THR A 1 235 ? 6.629 1.312 -18.988 1.00 96.19 235 THR A C 1
ATOM 1840 O O . THR A 1 235 ? 6.783 2.019 -19.982 1.00 96.19 235 THR A O 1
ATOM 1843 N N . GLU A 1 236 ? 6.892 0.008 -18.974 1.00 94.38 236 GLU A N 1
ATOM 1844 C CA . GLU A 1 236 ? 7.222 -0.752 -20.173 1.00 94.38 236 GLU A CA 1
ATOM 1845 C C . GLU A 1 236 ? 6.044 -1.681 -20.492 1.00 94.38 236 GLU A C 1
ATOM 1847 O O . GLU A 1 236 ? 5.723 -2.573 -19.691 1.00 94.38 236 GLU A O 1
ATOM 1852 N N . PRO A 1 237 ? 5.353 -1.469 -21.630 1.00 93.88 237 PRO A N 1
ATOM 1853 C CA . PRO A 1 237 ? 4.167 -2.236 -21.980 1.00 93.88 237 PRO A CA 1
ATOM 1854 C C . PRO A 1 237 ? 4.411 -3.744 -21.939 1.00 93.88 237 PRO A C 1
ATOM 1856 O O . PRO A 1 237 ? 5.387 -4.247 -22.492 1.00 93.88 237 PRO A O 1
ATOM 1859 N N . ASN A 1 238 ? 3.482 -4.471 -21.315 1.00 92.56 238 ASN A N 1
ATOM 1860 C CA . ASN A 1 238 ? 3.538 -5.926 -21.133 1.00 92.56 238 ASN A CA 1
ATOM 1861 C C . ASN A 1 238 ? 4.723 -6.435 -20.287 1.00 92.56 238 ASN A C 1
ATOM 1863 O O . ASN A 1 238 ? 4.958 -7.641 -20.263 1.00 92.56 238 ASN A O 1
ATOM 1867 N N . VAL A 1 239 ? 5.457 -5.550 -19.603 1.00 93.31 239 VAL A N 1
ATOM 1868 C CA . VAL A 1 239 ? 6.559 -5.905 -18.699 1.00 93.31 239 VAL A CA 1
ATOM 1869 C C . VAL A 1 239 ? 6.201 -5.506 -17.271 1.00 93.31 239 VAL A C 1
ATOM 1871 O O . VAL A 1 239 ? 5.911 -6.379 -16.455 1.00 93.31 239 VAL A O 1
ATOM 1874 N N . ALA A 1 240 ? 6.176 -4.212 -16.961 1.00 94.25 240 ALA A N 1
ATOM 1875 C CA . ALA A 1 240 ? 5.802 -3.691 -15.648 1.00 94.25 240 ALA A CA 1
ATOM 1876 C C . ALA A 1 240 ? 5.327 -2.240 -15.760 1.00 94.25 240 ALA A C 1
ATOM 1878 O O . ALA A 1 240 ? 5.793 -1.480 -16.614 1.00 94.25 240 ALA A O 1
ATOM 1879 N N . ARG A 1 241 ? 4.405 -1.860 -14.875 1.00 97.00 241 ARG A N 1
ATOM 1880 C CA . ARG A 1 241 ? 3.933 -0.479 -14.747 1.00 97.00 241 ARG A CA 1
ATOM 1881 C C . ARG A 1 241 ? 4.867 0.320 -13.847 1.00 97.00 241 ARG A C 1
ATOM 1883 O O . ARG A 1 241 ? 5.466 -0.214 -12.916 1.00 97.00 241 ARG A O 1
ATOM 1890 N N . SER A 1 242 ? 4.960 1.618 -14.077 1.00 97.56 242 SER A N 1
ATOM 1891 C CA . SER A 1 242 ? 5.512 2.529 -13.086 1.00 97.56 242 SER A CA 1
ATOM 1892 C C . SER A 1 242 ? 4.691 2.451 -11.812 1.00 97.56 242 SER A C 1
ATOM 1894 O O . SER A 1 242 ? 3.460 2.438 -11.858 1.00 97.56 242 SER A O 1
ATOM 1896 N N . ILE A 1 243 ? 5.365 2.436 -10.664 1.00 97.94 243 ILE A N 1
ATOM 1897 C CA . ILE A 1 243 ? 4.692 2.443 -9.366 1.00 97.94 243 ILE A CA 1
ATOM 1898 C C . ILE A 1 243 ? 3.748 3.638 -9.199 1.00 97.94 243 ILE A C 1
ATOM 1900 O O . ILE A 1 243 ? 2.779 3.529 -8.462 1.00 97.94 243 ILE A O 1
ATOM 1904 N N . LYS A 1 244 ? 3.938 4.743 -9.931 1.00 97.88 244 LYS A N 1
ATOM 1905 C CA . LYS A 1 244 ? 3.003 5.877 -9.884 1.00 97.88 244 LYS A CA 1
ATOM 1906 C C . LYS A 1 244 ? 1.578 5.518 -10.323 1.00 97.88 244 LYS A C 1
ATOM 1908 O O . LYS A 1 244 ? 0.630 6.202 -9.958 1.00 97.88 244 LYS A O 1
ATOM 1913 N N . GLU A 1 245 ? 1.409 4.446 -11.095 1.00 98.31 245 GLU A N 1
ATOM 1914 C CA . GLU A 1 245 ? 0.093 3.961 -11.525 1.00 98.31 245 GLU A CA 1
ATOM 1915 C C . GLU A 1 245 ? -0.637 3.173 -10.424 1.00 98.31 245 GLU A C 1
ATOM 1917 O O . GLU A 1 245 ? -1.833 2.910 -10.552 1.00 98.31 245 GLU A O 1
ATOM 1922 N N . ILE A 1 246 ? 0.039 2.806 -9.326 1.00 98.31 246 ILE A N 1
ATOM 1923 C CA . ILE A 1 246 ? -0.583 2.051 -8.227 1.00 98.31 246 ILE A CA 1
ATOM 1924 C C . ILE A 1 246 ? -1.722 2.837 -7.568 1.00 98.31 246 ILE A C 1
ATOM 1926 O O . ILE A 1 246 ? -2.710 2.248 -7.142 1.00 98.31 246 ILE A O 1
ATOM 1930 N N . PHE A 1 247 ? -1.627 4.171 -7.533 1.00 98.00 247 PHE A N 1
ATOM 1931 C CA . PHE A 1 247 ? -2.614 5.026 -6.870 1.00 98.00 247 PHE A CA 1
ATOM 1932 C C . PHE A 1 247 ? -3.966 5.003 -7.575 1.00 98.00 247 PHE A C 1
ATOM 1934 O O . PHE A 1 247 ? -4.997 4.929 -6.916 1.00 98.00 247 PHE A O 1
ATOM 1941 N N . THR A 1 248 ? -3.971 5.021 -8.907 1.00 95.75 248 THR A N 1
ATOM 1942 C CA . THR A 1 248 ? -5.208 4.935 -9.693 1.00 95.75 248 THR A CA 1
ATOM 1943 C C . THR A 1 248 ? -5.734 3.510 -9.785 1.00 95.75 248 THR A C 1
ATOM 1945 O O . THR A 1 248 ? -6.938 3.322 -9.878 1.00 95.75 248 THR A O 1
ATOM 1948 N N . ASN A 1 249 ? -4.852 2.506 -9.754 1.00 96.50 249 ASN A N 1
ATOM 1949 C CA . ASN A 1 249 ? -5.266 1.110 -9.893 1.00 96.50 249 ASN A CA 1
ATOM 1950 C C . ASN A 1 249 ? -5.810 0.523 -8.586 1.00 96.50 249 ASN A C 1
ATOM 1952 O O . ASN A 1 249 ? -6.763 -0.248 -8.628 1.00 96.50 249 ASN A O 1
ATOM 1956 N N . ASN A 1 250 ? -5.204 0.874 -7.446 1.00 97.50 250 ASN A N 1
ATOM 1957 C CA . ASN A 1 250 ? -5.441 0.165 -6.187 1.00 97.50 250 ASN A CA 1
ATOM 1958 C C . ASN A 1 250 ? -5.975 1.057 -5.065 1.00 97.50 250 ASN A C 1
ATOM 1960 O O . ASN A 1 250 ? -6.633 0.542 -4.171 1.00 97.50 250 ASN A O 1
ATOM 1964 N N . TYR A 1 251 ? -5.668 2.359 -5.066 1.00 96.75 251 TYR A N 1
ATOM 1965 C CA . TYR A 1 251 ? -5.889 3.229 -3.897 1.00 96.75 251 TYR A CA 1
ATOM 1966 C C . TYR A 1 251 ? -6.768 4.442 -4.202 1.00 96.75 251 TYR A C 1
ATOM 1968 O O . TYR A 1 251 ? -6.783 5.416 -3.451 1.00 96.75 251 TYR A O 1
ATOM 1976 N N . GLN A 1 252 ? -7.516 4.398 -5.307 1.00 96.00 252 GLN A N 1
ATOM 1977 C CA . GLN A 1 252 ? -8.321 5.529 -5.756 1.00 96.00 252 GLN A CA 1
ATOM 1978 C C . GLN A 1 252 ? -9.393 5.916 -4.727 1.00 96.00 252 GLN A C 1
ATOM 1980 O O . GLN A 1 252 ? -9.610 7.105 -4.507 1.00 96.00 252 GLN A O 1
ATOM 1985 N N . ALA A 1 253 ? -10.014 4.934 -4.067 1.00 95.50 253 ALA A N 1
ATOM 1986 C CA . ALA A 1 253 ? -11.075 5.156 -3.086 1.00 95.50 253 ALA A CA 1
ATOM 1987 C C . ALA A 1 253 ? -10.609 5.923 -1.836 1.00 95.50 253 ALA A C 1
ATOM 1989 O O . ALA A 1 253 ? -11.418 6.551 -1.152 1.00 95.50 253 ALA A O 1
ATOM 1990 N N . GLY A 1 254 ? -9.307 5.905 -1.534 1.00 96.81 254 GLY A N 1
ATOM 1991 C CA . GLY A 1 254 ? -8.742 6.628 -0.397 1.00 96.81 254 GLY A CA 1
ATOM 1992 C C . GLY A 1 254 ? -8.661 8.138 -0.593 1.00 96.81 254 GLY A C 1
ATOM 1993 O O . GLY A 1 254 ? -8.604 8.879 0.391 1.00 96.81 254 GLY A O 1
ATOM 1994 N N . TYR A 1 255 ? -8.666 8.608 -1.842 1.00 97.00 255 TYR A N 1
ATOM 1995 C CA . TYR A 1 255 ? -8.594 10.030 -2.155 1.00 97.00 255 TYR A CA 1
ATOM 1996 C C . TYR A 1 255 ? -9.987 10.671 -2.098 1.00 97.00 255 TYR A C 1
ATOM 1998 O O . TYR A 1 255 ? -10.878 10.217 -2.812 1.00 97.00 255 TYR A O 1
ATOM 2006 N N . PRO A 1 256 ? -10.172 11.777 -1.352 1.00 93.69 256 PRO A N 1
ATOM 2007 C CA . PRO A 1 256 ? -11.402 12.570 -1.416 1.00 93.69 256 PRO A CA 1
ATOM 2008 C C . PRO A 1 256 ? -11.711 13.067 -2.834 1.00 93.69 256 PRO A C 1
ATOM 2010 O O . PRO A 1 256 ? -12.868 13.156 -3.232 1.00 93.69 256 PRO A O 1
ATOM 2013 N N . ASN A 1 257 ? -10.663 13.382 -3.605 1.00 93.75 257 ASN A N 1
ATOM 2014 C CA . ASN A 1 257 ? -10.766 13.754 -5.011 1.00 93.75 257 ASN A CA 1
ATOM 2015 C C . ASN A 1 257 ? -9.957 12.792 -5.891 1.00 93.75 257 ASN A C 1
ATOM 2017 O O . ASN A 1 257 ? -10.478 11.851 -6.477 1.00 93.75 257 ASN A O 1
ATOM 2021 N N . ASN A 1 258 ? -8.660 13.057 -6.031 1.00 94.94 258 ASN A N 1
ATOM 2022 C CA . ASN A 1 258 ? -7.713 12.241 -6.782 1.00 94.94 258 ASN A CA 1
ATOM 2023 C C . ASN A 1 258 ? -6.287 12.562 -6.314 1.00 94.94 258 ASN A C 1
ATOM 2025 O O . ASN A 1 258 ? -6.046 13.624 -5.735 1.00 94.94 258 ASN A O 1
ATOM 2029 N N . VAL A 1 259 ? -5.337 11.681 -6.639 1.00 96.25 259 VAL A N 1
ATOM 2030 C CA . VAL A 1 259 ? -3.924 11.806 -6.236 1.00 96.25 259 VAL A CA 1
ATOM 2031 C C . VAL A 1 259 ? -3.304 13.167 -6.565 1.00 96.25 259 VAL A C 1
ATOM 2033 O O . VAL A 1 259 ? -2.587 13.734 -5.747 1.00 96.25 259 VAL A O 1
ATOM 2036 N N . ARG A 1 260 ? -3.623 13.749 -7.727 1.00 96.69 260 ARG A N 1
ATOM 2037 C CA . ARG A 1 260 ? -3.073 15.044 -8.150 1.00 96.69 260 ARG A CA 1
ATOM 2038 C C . ARG A 1 260 ? -3.580 16.173 -7.258 1.00 96.69 260 ARG A C 1
ATOM 2040 O O . ARG A 1 260 ? -2.793 17.002 -6.809 1.00 96.69 260 ARG A O 1
ATOM 2047 N N . THR A 1 261 ? -4.887 16.211 -7.012 1.00 96.88 261 THR A N 1
ATOM 2048 C CA . THR A 1 261 ? -5.498 17.226 -6.150 1.00 96.88 261 THR A CA 1
ATOM 2049 C C . THR A 1 261 ? -4.960 17.131 -4.725 1.00 96.88 261 THR A C 1
ATOM 2051 O O . THR A 1 261 ? -4.572 18.155 -4.167 1.00 96.88 261 THR A O 1
ATOM 2054 N N . GLU A 1 262 ? -4.867 15.927 -4.154 1.00 96.44 262 GLU A N 1
ATOM 2055 C CA . GLU A 1 262 ? -4.429 15.786 -2.760 1.00 96.44 262 GLU A CA 1
ATOM 2056 C C . GLU A 1 262 ? -2.944 16.084 -2.561 1.00 96.44 262 GLU A C 1
ATOM 2058 O O . GLU A 1 262 ? -2.583 16.750 -1.589 1.00 96.44 262 GLU A O 1
ATOM 2063 N N . ILE A 1 263 ? -2.080 15.708 -3.509 1.00 96.44 263 ILE A N 1
ATOM 2064 C CA . ILE A 1 263 ? -0.671 16.111 -3.450 1.00 96.44 263 ILE A CA 1
ATOM 2065 C C . ILE A 1 263 ? -0.559 17.633 -3.546 1.00 96.44 263 ILE A C 1
ATOM 2067 O O . ILE A 1 263 ? 0.139 18.231 -2.731 1.00 96.44 263 ILE A O 1
ATOM 2071 N N . ARG A 1 264 ? -1.296 18.288 -4.456 1.00 97.00 264 ARG A N 1
ATOM 2072 C CA . ARG A 1 264 ? -1.297 19.757 -4.559 1.00 97.00 264 ARG A CA 1
ATOM 2073 C C . ARG A 1 264 ? -1.721 20.429 -3.250 1.00 97.00 264 ARG A C 1
ATOM 2075 O O . ARG A 1 264 ? -1.080 21.384 -2.823 1.00 97.00 264 ARG A O 1
ATOM 2082 N N . ASN A 1 265 ? -2.764 19.914 -2.598 1.00 96.31 265 ASN A N 1
ATOM 2083 C CA . ASN A 1 265 ? -3.231 20.405 -1.296 1.00 96.31 265 ASN A CA 1
ATOM 2084 C C . ASN A 1 265 ? -2.200 20.180 -0.179 1.00 96.31 265 ASN A C 1
ATOM 2086 O O . ASN A 1 265 ? -2.162 20.917 0.808 1.00 96.31 265 ASN A O 1
ATOM 2090 N N . THR A 1 266 ? -1.374 19.150 -0.333 1.00 94.94 266 THR A N 1
ATOM 2091 C CA . THR A 1 266 ? -0.369 18.743 0.642 1.00 94.94 266 THR A CA 1
ATOM 2092 C C . THR A 1 266 ? 0.964 19.471 0.468 1.00 94.94 266 THR A C 1
ATOM 2094 O O . THR A 1 266 ? 1.661 19.670 1.461 1.00 94.94 266 THR A O 1
ATOM 2097 N N . LEU A 1 267 ? 1.305 19.933 -0.741 1.00 94.00 267 LEU A N 1
ATOM 2098 C CA . LEU A 1 267 ? 2.570 20.621 -1.037 1.00 94.00 267 LEU A CA 1
ATOM 2099 C C . LEU A 1 267 ? 2.952 21.700 -0.002 1.00 94.00 267 LEU A C 1
ATOM 2101 O O . LEU A 1 267 ? 4.071 21.642 0.510 1.00 94.00 267 LEU A O 1
ATOM 2105 N N . PRO A 1 268 ? 2.057 22.628 0.405 1.00 93.62 268 PRO A N 1
ATOM 2106 C CA . PRO A 1 268 ? 2.405 23.665 1.381 1.00 93.62 268 PRO A CA 1
ATOM 2107 C C . PRO A 1 268 ? 2.740 23.129 2.782 1.00 93.62 268 PRO A C 1
ATOM 2109 O O . PRO A 1 268 ? 3.316 23.848 3.591 1.00 93.62 268 PRO A O 1
ATOM 2112 N N . LYS A 1 269 ? 2.363 21.882 3.093 1.00 94.38 269 LYS A N 1
ATOM 2113 C CA . LYS A 1 269 ? 2.582 21.240 4.398 1.00 94.38 269 LYS A CA 1
ATOM 2114 C C . LYS A 1 269 ? 3.919 20.504 4.484 1.00 94.38 269 LYS A C 1
ATOM 2116 O O . LYS A 1 269 ? 4.344 20.169 5.589 1.00 94.38 269 LYS A O 1
ATOM 2121 N N . LEU A 1 270 ? 4.586 20.263 3.352 1.00 91.31 270 LEU A N 1
ATOM 2122 C CA . LEU A 1 270 ? 5.847 19.514 3.278 1.00 91.31 270 LEU A CA 1
ATOM 2123 C C . LEU A 1 270 ? 7.009 20.201 3.998 1.00 91.31 270 LEU A C 1
ATOM 2125 O O . LEU A 1 270 ? 7.891 19.516 4.497 1.00 91.31 270 LEU A O 1
ATOM 2129 N N . SER A 1 271 ? 6.999 21.530 4.106 1.00 88.62 271 SER A N 1
ATOM 2130 C CA . SER A 1 271 ? 7.990 22.290 4.881 1.00 88.62 271 SER A CA 1
ATOM 2131 C C . SER A 1 271 ? 7.636 22.419 6.370 1.00 88.62 271 SER A C 1
ATOM 2133 O O . SER A 1 271 ? 8.443 22.912 7.154 1.00 88.62 271 SER A O 1
ATOM 2135 N N . GLY A 1 272 ? 6.437 21.986 6.774 1.00 91.75 272 GLY A N 1
ATOM 2136 C CA . GLY A 1 272 ? 5.907 22.133 8.129 1.00 91.75 272 GLY A CA 1
ATOM 21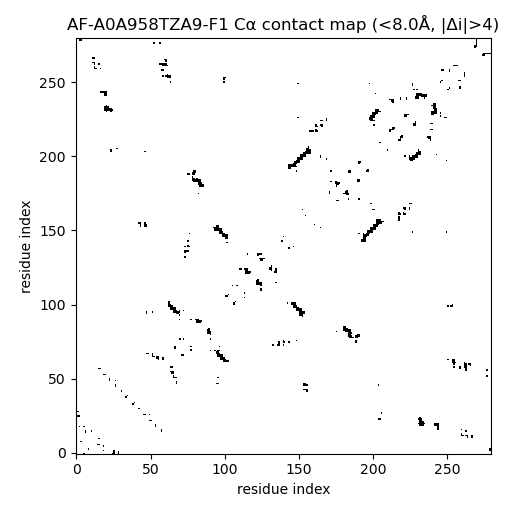37 C C . GLY A 1 272 ? 5.505 20.795 8.742 1.00 91.75 272 GLY A C 1
ATOM 2138 O O . GLY A 1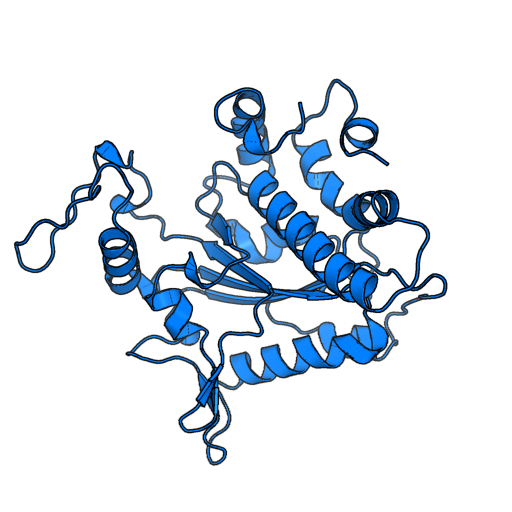 272 ? 6.357 19.994 9.127 1.00 91.75 272 GLY A O 1
ATOM 2139 N N . GLU A 1 273 ? 4.193 20.560 8.837 1.00 91.75 273 GLU A N 1
ATOM 2140 C CA . GLU A 1 273 ? 3.585 19.364 9.447 1.00 91.75 273 GLU A CA 1
ATOM 2141 C C . GLU A 1 273 ? 4.156 18.051 8.888 1.00 91.75 273 GLU A C 1
ATOM 2143 O O . GLU A 1 273 ? 4.317 17.079 9.624 1.00 91.75 273 GLU A O 1
ATOM 2148 N N . LEU A 1 274 ? 4.511 18.041 7.602 1.00 94.62 274 LEU A N 1
ATOM 2149 C CA . LEU A 1 274 ? 5.003 16.865 6.889 1.00 94.62 274 LEU A CA 1
ATOM 2150 C C . LEU A 1 274 ? 6.505 16.940 6.565 1.00 94.62 274 LEU A C 1
ATOM 2152 O O . LEU A 1 274 ? 6.988 16.233 5.681 1.00 94.62 274 LEU A O 1
ATOM 2156 N N . SER A 1 275 ? 7.257 17.758 7.309 1.00 93.38 275 SER A N 1
ATOM 2157 C CA . SER A 1 275 ? 8.719 17.910 7.174 1.00 93.38 275 SER A CA 1
ATOM 2158 C C . SER A 1 275 ? 9.499 16.603 7.321 1.00 93.38 275 SER A C 1
ATOM 2160 O O . SER A 1 275 ? 10.607 16.479 6.804 1.00 93.38 275 SER A O 1
ATOM 2162 N N . TYR A 1 276 ? 8.907 15.581 7.943 1.00 91.38 276 TYR A N 1
ATOM 2163 C CA . TYR A 1 276 ? 9.498 14.248 8.043 1.00 91.38 276 TYR A CA 1
ATOM 2164 C C . TYR A 1 276 ? 9.698 13.547 6.685 1.00 91.38 276 TYR A C 1
ATOM 2166 O O . TYR A 1 276 ? 10.474 12.594 6.620 1.00 91.38 276 TYR A O 1
ATOM 2174 N N . PHE A 1 277 ? 9.040 13.988 5.601 1.00 92.25 277 PHE A N 1
ATOM 2175 C CA . PHE A 1 277 ? 9.344 13.490 4.252 1.00 92.25 277 PHE A CA 1
ATOM 2176 C C . PHE A 1 277 ? 10.685 14.002 3.717 1.00 92.25 277 PHE A C 1
ATOM 2178 O O . PHE A 1 277 ? 11.261 13.330 2.863 1.00 92.25 277 PHE A O 1
ATOM 2185 N N . ASN A 1 278 ? 11.185 15.129 4.243 1.00 88.44 278 ASN A N 1
ATOM 2186 C CA . ASN A 1 278 ? 12.502 15.703 3.961 1.00 88.44 278 ASN A CA 1
ATOM 2187 C C . ASN A 1 278 ? 12.803 15.879 2.457 1.00 88.44 278 ASN A C 1
ATOM 2189 O O . ASN A 1 278 ? 13.817 15.390 1.955 1.00 88.44 278 ASN A O 1
ATOM 2193 N N . ILE A 1 279 ? 11.887 16.537 1.737 1.00 82.50 279 ILE A N 1
ATOM 2194 C CA . ILE A 1 279 ? 12.001 16.836 0.293 1.00 82.50 279 ILE A CA 1
ATOM 2195 C C . ILE A 1 279 ? 12.138 18.328 -0.032 1.00 82.50 279 ILE A C 1
ATOM 2197 O O . ILE A 1 279 ? 12.258 18.679 -1.203 1.00 82.50 279 ILE A O 1
ATOM 2201 N N . ILE A 1 280 ? 12.109 19.186 0.992 1.00 69.06 280 ILE A N 1
ATOM 2202 C CA . ILE A 1 280 ? 12.308 20.641 0.919 1.00 69.06 280 ILE A CA 1
ATOM 2203 C C . ILE A 1 280 ? 13.415 21.006 1.900 1.00 69.06 280 ILE A C 1
ATOM 2205 O O . ILE A 1 280 ? 13.366 20.469 3.030 1.00 69.06 280 ILE A O 1
#

Mean predicted aligned error: 5.54 Å

Nearest PDB structures (foldseek):
  6eko-assembly1_B  TM=5.913E-01  e=3.521E-04  Pseudomonas fluorescens
  6ek1-assembly1_A-2  TM=5.528E-01  e=5.629E-04  Pseudomonas fluorescens
  9ceo-assembly1_I  TM=6.031E-01  e=8.460E+00  Caulobacter vibrioides NA1000

Secondary structure (DSSP, 8-state):
--HHHHH-SS--HHHHHHGGGGHHHHHHHT--S---HHHHHHHHHHHHHHHHHHHHHHSTTSSEEEESSGGGS-HHHHHHTPEEETTEEE----SEEEEE--SSGGGSS-GGG--EEETTEEEPSEETTEE-HHHHHHHHHHTGGG-EEEEEEEES--TGGGHHHHHHHHHHHHTSBTTTTEEE-BTTB-GGGSSEEEEEEEE----TT----TT-HHHHHHTT-TTEEEESSS-BTTTBEEGGGHHHHHSGGG-SS-HHHHHHHHGGGTTTTTGGG---

pLDDT: mean 89.35, std 11.19, range [42.91, 98.44]

Solvent-accessible surface area (backbone atoms only — not comparable to full-atom values): 15359 Å² total; per-residue (Å²): 85,56,70,57,73,76,44,50,96,82,61,54,43,65,50,62,48,50,43,25,39,39,43,39,53,38,57,59,55,73,59,72,101,72,92,50,78,69,53,55,57,49,47,40,55,51,51,44,49,50,52,41,49,51,50,35,60,54,26,36,84,37,48,34,46,53,39,60,55,64,90,74,50,43,57,46,61,52,27,11,69,18,36,26,56,64,93,45,79,44,71,85,74,60,48,27,40,32,38,24,58,48,100,44,73,86,72,74,50,62,72,91,72,56,81,50,69,57,96,89,41,74,53,60,56,58,52,95,91,34,79,29,66,65,47,52,29,48,52,44,57,75,48,38,51,50,24,33,43,35,36,33,39,61,36,55,49,50,66,81,55,23,54,55,58,35,52,49,41,49,38,65,73,54,63,28,40,89,98,67,50,31,37,52,26,42,99,91,29,36,50,84,58,26,62,38,66,28,39,24,38,41,33,32,83,66,53,94,80,72,78,80,44,56,83,34,65,42,32,57,48,31,65,78,33,79,46,30,40,26,23,25,32,66,60,41,87,72,53,36,37,21,44,55,52,46,46,73,75,72,45,45,86,26,29,94,77,38,60,58,59,34,27,51,72,36,56,82,34,36,78,52,92,43,36,88,74,66,80,114

Radius of gyration: 19.53 Å; Cα contacts (8 Å, |Δi|>4): 475; chains: 1; bounding box: 52×55×52 Å

Foldseek 3Di:
DALCVQQPPDHALVSLLCLLACLLVNLVVPQDPDDDPVSQVVSQLSSLVSLQLSVCLLCFQWQKHKDQDLVPDAPLLQQQAWKDQQPDTDSPQFRIKMKRDAPDPQSVDDLVPRWDDDPNHTDDCDDPNHGDSVVVNVSCVVCVQRMEMEGEGEDAAQAPCLQVLLVSLVCLVVCHDPPRNIHGGDPPHHNVSHVYYFYEYEYRHPPPPDPDDLPRPSQVSQCPGRQGYEYSRPDDPSRHHRPSCSCVRRPQVRDPHGSNVSSNVCVVCCVPVVVVSVND

Sequence (280 aa):
MAINNILGENFNEIDIINLGDHLSDIFKSTGGDGRGQGELSAGGTAWESLVCWYINLCTAGSRTVAIRKMSLAPKPIQDAITVNYGNFACNTESDITVITFPDLPDYNININALSVENNGLRIETFKRNRFNPEIINYLCGRDFDNFEIGVIQCKTNWNDNAQIPMLWDMIYSANGFRGRNITIGRDGYNIHDAQNFTYAFVTVPSNQRANYKSESVAVKRVTNLSGGNYWGKATEPNVARSIKEIFTNNYQAGYPNNVRTEIRNTLPKLSGELSYFNII